Protein AF-A0A8T8LKD9-F1 (afdb_monomer_lite)

Secondary structure (DSSP, 8-state):
---------SHHHHHHT--S--SSPPPHHHHHHHHHHHHHHHHHHHHHHTTSS-TTTT--EE--TTT---HHHHHHHHHHHHHHHHHHHHHHHHHHHHHHHHSSSS---GGGTS--GGG--TTS-HHHHHHHHHHHHHTTEETTEETTEEEEEEEETTEEEEEEEE-GGG------SS--SGGGGTTT--HHHHH-HHHHHHHHHHHHHHHHHHHHHHHT--

Radius of gyration: 19.1 Å; chains: 1; bounding box: 65×34×56 Å

Foldseek 3Di:
DDPPPPQDPFQLCLLVVHDQFFPDQADPVLVVVLVVLVVQLVVLLCQLCVLDPGLQPFNWRFDDVVPDPDPPVVVLSNLVSLLSNLVSVVVSLVSVQVRRCVRYPDHRDSCSQAWFPVPDDPSHQLLSLLNLLSLQQNQQDDPSHGQQWDWDWDDDDHTIIIAIAGHLVRRDSPDDPPHPDSRGSPRSDDPCCNGHVSSSSVVSVVSVVSNVVSSVVSSPSD

Organism: NCBI:txid2982524

Structure (mmCIF, N/CA/C/O backbone):
data_AF-A0A8T8LKD9-F1
#
_entry.id   AF-A0A8T8LKD9-F1
#
loop_
_atom_site.group_PDB
_atom_site.id
_atom_site.type_symbol
_atom_site.label_atom_id
_atom_site.label_alt_id
_atom_site.label_comp_id
_atom_site.label_asym_id
_atom_site.label_entity_id
_atom_site.label_seq_id
_atom_site.pdbx_PDB_ins_code
_atom_site.Cartn_x
_atom_site.Cartn_y
_atom_site.Cartn_z
_atom_site.occupancy
_atom_site.B_iso_or_equiv
_atom_site.auth_seq_id
_atom_site.auth_comp_id
_atom_site.auth_asym_id
_atom_site.auth_atom_id
_atom_site.pdbx_PDB_model_num
ATOM 1 N N . MET A 1 1 ? -42.617 -5.592 10.630 1.00 35.41 1 MET A N 1
ATOM 2 C CA . MET A 1 1 ? -41.532 -4.601 10.769 1.00 35.41 1 MET A CA 1
ATOM 3 C C . MET A 1 1 ? -40.236 -5.325 10.455 1.00 35.41 1 MET A C 1
ATOM 5 O O . MET A 1 1 ? -39.775 -6.093 11.282 1.00 35.41 1 MET A O 1
ATOM 9 N N . SER A 1 2 ? -39.741 -5.199 9.226 1.00 39.69 2 SER A N 1
ATOM 10 C CA . SER A 1 2 ? -38.439 -5.737 8.826 1.00 39.69 2 SER A CA 1
ATOM 11 C C . SER A 1 2 ? -37.525 -4.529 8.691 1.00 39.69 2 SER A C 1
ATOM 13 O O . SER A 1 2 ? -37.574 -3.820 7.691 1.00 39.69 2 SER A O 1
ATOM 15 N N . GLY A 1 3 ? -36.829 -4.203 9.779 1.00 34.84 3 GLY A N 1
ATOM 16 C CA . GLY A 1 3 ? -35.748 -3.233 9.739 1.00 34.84 3 GLY A CA 1
ATOM 17 C C . GLY A 1 3 ? -34.571 -3.919 9.071 1.00 34.84 3 GLY A C 1
ATOM 18 O O . GLY A 1 3 ? -33.979 -4.828 9.644 1.00 34.84 3 GLY A O 1
ATOM 19 N N . THR A 1 4 ? -34.269 -3.541 7.838 1.00 39.53 4 THR A N 1
ATOM 20 C CA . THR A 1 4 ? -32.962 -3.817 7.253 1.00 39.53 4 THR A CA 1
ATOM 21 C C . THR A 1 4 ? -31.939 -3.077 8.108 1.00 39.53 4 THR A C 1
ATOM 23 O O . THR A 1 4 ? -31.864 -1.851 8.036 1.00 39.53 4 THR A O 1
ATOM 26 N N . ASN A 1 5 ? -31.200 -3.804 8.949 1.00 41.19 5 ASN A N 1
ATOM 27 C CA . ASN A 1 5 ? -29.969 -3.310 9.560 1.00 41.19 5 ASN A CA 1
ATOM 28 C C . ASN A 1 5 ? -29.016 -2.956 8.412 1.00 41.19 5 ASN A C 1
ATOM 30 O O . ASN A 1 5 ? -28.337 -3.829 7.874 1.00 41.19 5 ASN A O 1
ATOM 34 N N . GLY A 1 6 ? -29.038 -1.700 7.968 1.00 47.34 6 GLY A N 1
ATOM 35 C CA . GLY A 1 6 ? -28.035 -1.181 7.051 1.00 47.34 6 GLY A CA 1
ATOM 36 C C . GLY A 1 6 ? -26.715 -1.148 7.805 1.00 47.34 6 GLY A C 1
ATOM 37 O O . GLY A 1 6 ? -26.549 -0.309 8.684 1.00 47.34 6 GLY A O 1
ATOM 38 N N . GLY A 1 7 ? -25.829 -2.107 7.529 1.00 62.59 7 GLY A N 1
ATOM 39 C CA . GLY A 1 7 ? -24.481 -2.119 8.093 1.00 62.59 7 GLY A CA 1
ATOM 40 C C . GLY A 1 7 ? -23.732 -0.828 7.751 1.00 62.59 7 GLY A C 1
ATOM 41 O O . GLY A 1 7 ? -24.023 -0.187 6.738 1.00 62.59 7 GLY A O 1
ATOM 42 N N . SER A 1 8 ? -22.788 -0.432 8.606 1.00 74.56 8 SER A N 1
ATOM 43 C CA . SER A 1 8 ? -21.995 0.779 8.382 1.00 74.56 8 SER A CA 1
ATOM 44 C C . SER A 1 8 ? -21.193 0.686 7.081 1.00 74.56 8 SER A C 1
ATOM 46 O O . SER A 1 8 ? -20.633 -0.358 6.736 1.00 74.56 8 SER A O 1
ATOM 48 N N . THR A 1 9 ? -21.129 1.797 6.346 1.00 85.25 9 THR A N 1
ATOM 49 C CA . THR A 1 9 ? -20.254 1.935 5.174 1.00 85.25 9 THR A CA 1
ATOM 50 C C . THR A 1 9 ? -18.840 2.366 5.558 1.00 85.25 9 THR A C 1
ATOM 52 O O . THR A 1 9 ? -17.997 2.469 4.677 1.00 85.25 9 THR A O 1
ATOM 55 N N . ASN A 1 10 ? -18.590 2.660 6.838 1.00 90.25 10 ASN A N 1
ATOM 56 C CA . ASN A 1 10 ? -17.277 3.053 7.324 1.00 90.25 10 ASN A CA 1
ATOM 57 C C . ASN A 1 10 ? -16.371 1.825 7.466 1.00 90.25 10 ASN A C 1
ATOM 59 O O . ASN A 1 10 ? -16.739 0.823 8.083 1.00 90.25 10 ASN A O 1
ATOM 63 N N . SER A 1 11 ? -15.159 1.939 6.936 1.00 92.88 11 SER A N 1
ATOM 64 C CA . SER A 1 11 ? -14.173 0.863 6.919 1.00 92.88 11 SER A CA 1
ATOM 65 C C . SER A 1 11 ? -13.775 0.371 8.315 1.00 92.88 11 SER A C 1
ATOM 67 O O . SER A 1 11 ? -13.497 -0.815 8.479 1.00 92.88 11 SER A O 1
ATOM 69 N N . ILE A 1 12 ? -13.758 1.237 9.336 1.00 92.12 12 ILE A N 1
ATOM 70 C CA . ILE A 1 12 ? -13.417 0.828 10.708 1.00 92.12 12 ILE A CA 1
ATOM 71 C C . ILE A 1 12 ? -14.551 0.024 11.334 1.00 92.12 12 ILE A C 1
ATOM 73 O O . ILE A 1 12 ? -14.297 -1.030 11.910 1.00 92.12 12 ILE A O 1
ATOM 77 N N . ASP A 1 13 ? -15.798 0.457 11.164 1.00 89.31 13 ASP A N 1
ATOM 78 C CA . ASP A 1 13 ? -16.952 -0.295 11.670 1.00 89.31 13 ASP A CA 1
ATOM 79 C C . ASP A 1 13 ? -17.050 -1.684 11.019 1.00 89.31 13 ASP A C 1
ATOM 81 O O . ASP A 1 13 ? -17.312 -2.677 11.698 1.00 89.31 13 ASP A O 1
ATOM 85 N N . GLN A 1 14 ? -16.789 -1.773 9.709 1.00 89.00 14 GLN A N 1
ATOM 86 C CA . GLN A 1 14 ? -16.727 -3.049 8.985 1.00 89.00 14 GLN A CA 1
ATOM 87 C C . GLN A 1 14 ? -15.602 -3.945 9.505 1.00 89.00 14 GLN A C 1
ATOM 89 O O . GLN A 1 14 ? -15.809 -5.139 9.704 1.00 89.00 14 GLN A O 1
ATOM 94 N N . LEU A 1 15 ? -14.421 -3.370 9.752 1.00 89.56 15 LEU A N 1
ATOM 95 C CA . LEU A 1 15 ? -13.265 -4.103 10.262 1.00 89.56 15 LEU A CA 1
ATOM 96 C C . LEU A 1 15 ? -13.500 -4.662 11.671 1.00 89.56 15 LEU A C 1
ATOM 98 O O . LEU A 1 15 ? -13.078 -5.779 11.966 1.00 89.56 15 LEU A O 1
ATOM 102 N N . LEU A 1 16 ? -14.151 -3.881 12.535 1.00 88.12 16 LEU A N 1
ATOM 103 C CA . LEU A 1 16 ? -14.378 -4.225 13.939 1.00 88.12 16 LEU A CA 1
ATOM 104 C C . LEU A 1 16 ? -15.688 -4.996 14.175 1.00 88.12 16 LEU A C 1
ATOM 106 O O . LEU A 1 16 ? -15.886 -5.540 15.260 1.00 88.12 16 LEU A O 1
ATOM 110 N N . GLY A 1 17 ? -16.564 -5.078 13.170 1.00 81.56 17 GLY A N 1
ATOM 111 C CA . GLY A 1 17 ? -17.820 -5.827 13.236 1.00 81.56 17 GLY A CA 1
ATOM 112 C C . GLY A 1 17 ? -18.909 -5.172 14.096 1.00 81.56 17 GLY A C 1
ATOM 113 O O . GLY A 1 17 ? -19.823 -5.868 14.539 1.00 81.56 17 GLY A O 1
ATOM 114 N N . HIS A 1 18 ? -18.827 -3.861 14.357 1.00 70.31 18 HIS A N 1
ATOM 115 C CA . HIS A 1 18 ? -19.761 -3.123 15.221 1.00 70.31 18 HIS A CA 1
ATOM 116 C C . HIS A 1 18 ? -19.765 -1.606 14.938 1.00 70.31 18 HIS A C 1
ATOM 118 O O . HIS A 1 18 ? -18.843 -1.090 14.315 1.00 70.31 18 HIS A O 1
ATOM 124 N N . THR A 1 19 ? -20.790 -0.884 15.412 1.00 62.56 19 THR A N 1
ATOM 125 C CA . THR A 1 19 ? -21.284 0.356 14.769 1.00 62.56 19 THR A CA 1
ATOM 126 C C . THR A 1 19 ? -21.443 1.600 15.659 1.00 62.56 19 THR A C 1
ATOM 128 O O . THR A 1 19 ? -22.250 2.465 15.327 1.00 62.56 19 THR A O 1
ATOM 131 N N . GLU A 1 20 ? -20.737 1.737 16.781 1.00 68.69 20 GLU A N 1
ATOM 132 C CA . GLU A 1 20 ? -20.994 2.861 17.713 1.00 68.69 20 GLU A CA 1
ATOM 133 C C . GLU A 1 20 ? -19.839 3.858 17.865 1.00 68.69 20 GLU A C 1
ATOM 135 O O . GLU A 1 20 ? -19.851 4.675 18.779 1.00 68.69 20 GLU A O 1
ATOM 140 N N . GLY A 1 21 ? -18.865 3.849 16.948 1.00 78.88 21 GLY A N 1
ATOM 141 C CA . GLY A 1 21 ? -17.681 4.691 17.115 1.00 78.88 21 GLY A CA 1
ATOM 142 C C . GLY A 1 21 ? -16.794 4.204 18.273 1.00 78.88 21 GLY A C 1
ATOM 143 O O . GLY A 1 21 ? -16.917 3.057 18.715 1.00 78.88 21 GLY A O 1
ATOM 144 N N . PRO A 1 22 ? -15.849 5.031 18.740 1.00 88.62 22 PRO A N 1
ATOM 145 C CA . PRO A 1 22 ? -14.993 4.693 19.870 1.00 88.62 22 PRO A CA 1
ATOM 146 C C . PRO A 1 22 ? -15.772 4.692 21.202 1.00 88.62 22 PRO A C 1
ATOM 148 O O . PRO A 1 22 ? -16.621 5.548 21.432 1.00 88.62 22 PRO A O 1
ATOM 151 N N . THR A 1 23 ? -15.430 3.792 22.134 1.00 87.38 23 THR A N 1
ATOM 152 C CA . THR A 1 23 ? -16.070 3.685 23.469 1.00 87.38 23 THR A CA 1
ATOM 153 C C . THR A 1 23 ? -15.713 4.836 24.422 1.00 87.38 23 THR A C 1
ATOM 155 O O . THR A 1 23 ? -16.253 4.945 25.523 1.00 87.38 23 THR A O 1
ATOM 158 N N . GLY A 1 24 ? -14.834 5.746 23.997 1.00 82.19 24 GLY A N 1
ATOM 159 C CA . GLY A 1 24 ? -14.477 6.974 24.701 1.00 82.19 24 GLY A CA 1
ATOM 160 C C . GLY A 1 24 ? -13.804 7.980 23.769 1.00 82.19 24 GLY A C 1
ATOM 161 O O . GLY A 1 24 ? -13.613 7.713 22.587 1.00 82.19 24 GLY A O 1
ATOM 162 N N . THR A 1 25 ? -13.421 9.150 24.288 1.00 87.38 25 THR A N 1
ATOM 163 C CA . THR A 1 25 ? -12.753 10.181 23.477 1.00 87.38 25 THR A CA 1
ATOM 164 C C . THR A 1 25 ? -11.325 9.759 23.119 1.00 87.38 25 THR A C 1
ATOM 166 O O . THR A 1 25 ? -10.483 9.667 24.021 1.00 87.38 25 THR A O 1
ATOM 169 N N . PRO A 1 26 ? -10.996 9.559 21.829 1.00 90.44 26 PRO A N 1
ATOM 170 C CA . PRO A 1 26 ? -9.650 9.151 21.451 1.00 90.44 26 PRO A CA 1
ATOM 171 C C . PRO A 1 26 ? -8.605 10.230 21.759 1.00 90.44 26 PRO A C 1
ATOM 173 O O . PRO A 1 26 ? -8.867 11.436 21.685 1.00 90.44 26 PRO A O 1
ATOM 176 N N . SER A 1 27 ? -7.379 9.798 22.072 1.00 92.19 27 SER A N 1
ATOM 177 C CA . SER A 1 27 ? -6.278 10.715 22.381 1.00 92.19 27 SER A CA 1
ATOM 178 C C . SER A 1 27 ? -5.902 11.573 21.170 1.00 92.19 27 SER A C 1
ATOM 180 O O . SER A 1 27 ? -5.412 11.075 20.153 1.00 92.19 27 SER A O 1
ATOM 182 N N . GLN A 1 28 ? -6.057 12.892 21.310 1.00 92.19 28 GLN A N 1
ATOM 183 C CA . GLN A 1 28 ? -5.693 13.860 20.270 1.00 92.19 28 GLN A CA 1
ATOM 184 C C . GLN A 1 28 ? -4.186 13.873 19.981 1.00 92.19 28 GLN A C 1
ATOM 186 O O . GLN A 1 28 ? -3.774 14.120 18.847 1.00 92.19 28 GLN A O 1
ATOM 191 N N . GLU A 1 29 ? -3.353 13.561 20.976 1.00 93.38 29 GLU A N 1
ATOM 192 C CA . GLU A 1 29 ? -1.906 13.420 20.785 1.00 93.38 29 GLU A CA 1
ATOM 193 C C . GLU A 1 29 ? -1.577 12.216 19.896 1.00 93.38 29 GLU A C 1
ATOM 195 O O . GLU A 1 29 ? -0.746 12.325 18.992 1.00 93.38 29 GLU A O 1
ATOM 200 N N . VAL A 1 30 ? -2.274 11.091 20.097 1.00 93.88 30 VAL A N 1
ATOM 201 C CA . VAL A 1 30 ? -2.112 9.893 19.263 1.0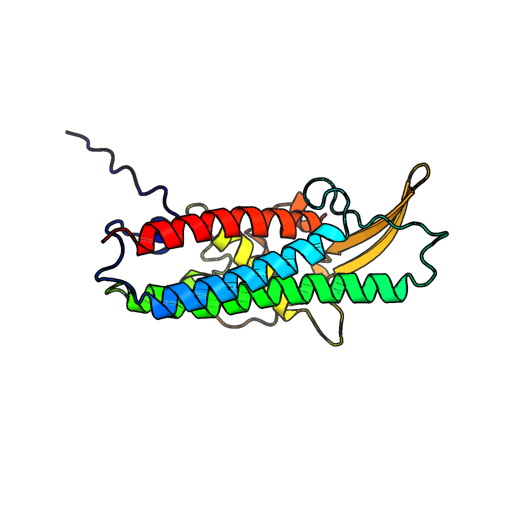0 93.88 30 VAL A CA 1
ATOM 202 C C . VAL A 1 30 ? -2.612 10.156 17.845 1.00 93.88 30 VAL A C 1
ATOM 204 O O . VAL A 1 30 ? -1.885 9.874 16.897 1.00 93.88 30 VAL A O 1
ATOM 207 N N . ILE A 1 31 ? -3.780 10.786 17.677 1.00 94.31 31 ILE A N 1
ATOM 208 C CA . ILE A 1 31 ? -4.291 11.178 16.350 1.00 94.31 31 ILE A CA 1
ATOM 209 C C . ILE A 1 31 ? -3.296 12.099 15.632 1.00 94.31 31 ILE A C 1
ATOM 211 O O . ILE A 1 31 ? -3.035 11.929 14.439 1.00 94.31 31 ILE A O 1
ATOM 215 N N . L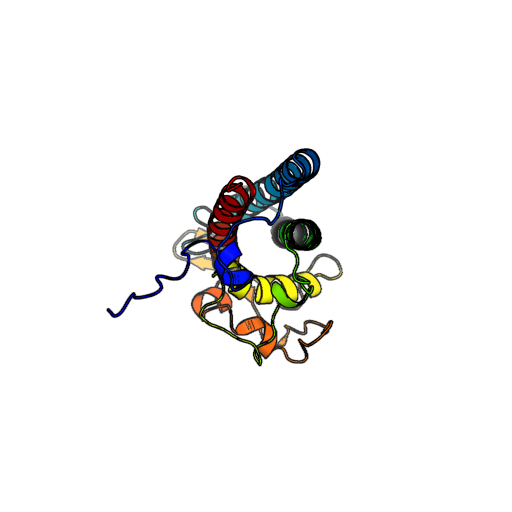YS A 1 32 ? -2.705 13.069 16.340 1.00 95.12 32 LYS A N 1
ATOM 216 C CA . LYS A 1 32 ? -1.683 13.956 15.770 1.00 95.12 32 LYS A CA 1
ATOM 217 C C . LYS A 1 32 ? -0.445 13.175 15.320 1.00 95.12 32 LYS A C 1
ATOM 219 O O . LYS A 1 32 ? 0.063 13.451 14.236 1.00 95.12 32 LYS A O 1
ATOM 224 N N . ARG A 1 33 ? 0.018 12.194 16.103 1.00 95.38 33 ARG A N 1
ATOM 225 C CA . ARG A 1 33 ? 1.128 11.307 15.715 1.00 95.38 33 ARG A CA 1
ATOM 226 C C . ARG A 1 33 ? 0.790 10.494 14.467 1.00 95.38 33 ARG A C 1
ATOM 228 O O . ARG A 1 33 ? 1.557 10.530 13.512 1.00 95.38 33 ARG A O 1
ATOM 235 N N . LEU A 1 34 ? -0.387 9.868 14.432 1.00 96.75 34 LEU A N 1
ATOM 236 C CA . LEU A 1 34 ? -0.855 9.106 13.272 1.00 96.75 34 LEU A CA 1
ATOM 237 C C . LEU A 1 34 ? -0.902 9.976 12.007 1.00 96.75 34 LEU A C 1
ATOM 239 O O . LEU A 1 34 ? -0.526 9.517 10.933 1.00 96.75 34 LEU A O 1
ATOM 243 N N . ARG A 1 35 ? -1.306 11.252 12.115 1.00 97.19 35 ARG A N 1
ATOM 244 C CA . ARG A 1 35 ? -1.285 12.198 10.981 1.00 97.19 35 ARG A CA 1
ATOM 245 C C . ARG A 1 35 ? 0.126 12.436 10.440 1.00 97.19 35 ARG A C 1
ATOM 247 O O . ARG A 1 35 ? 0.273 12.546 9.226 1.00 97.19 35 ARG A O 1
ATOM 254 N N . TYR A 1 36 ? 1.149 12.497 11.295 1.00 96.88 36 TYR A N 1
ATOM 255 C CA . TYR A 1 36 ? 2.539 12.580 10.834 1.00 96.88 36 TYR A CA 1
ATOM 256 C C . TYR A 1 36 ? 2.970 11.298 10.117 1.00 96.88 36 TYR A C 1
ATOM 258 O O . TYR A 1 36 ? 3.551 11.375 9.037 1.00 96.88 36 TYR A O 1
ATOM 266 N N . SER A 1 37 ? 2.625 10.127 10.651 1.00 97.50 37 SER A N 1
ATOM 267 C CA . SER A 1 37 ? 2.919 8.848 9.993 1.00 97.50 37 SER A CA 1
ATOM 268 C C . SER A 1 37 ? 2.195 8.723 8.643 1.00 97.50 37 SER A C 1
ATOM 270 O O . SER A 1 37 ? 2.796 8.287 7.663 1.00 97.50 37 SER A O 1
ATOM 272 N N . LYS A 1 38 ? 0.960 9.233 8.524 1.00 98.06 38 LYS A N 1
ATOM 273 C CA . LYS A 1 38 ? 0.243 9.344 7.241 1.00 98.06 38 LYS A CA 1
ATOM 274 C C . LYS A 1 38 ? 0.942 10.267 6.241 1.00 98.06 38 LYS A C 1
ATOM 276 O O . LYS A 1 38 ? 1.016 9.930 5.066 1.00 98.06 38 LYS A O 1
ATOM 281 N N . GLN A 1 39 ? 1.499 11.397 6.682 1.00 98.25 39 GLN A N 1
ATOM 282 C CA . GLN A 1 39 ? 2.277 12.273 5.794 1.00 98.25 39 GLN A CA 1
ATOM 283 C C . GLN A 1 39 ? 3.510 11.565 5.219 1.00 98.25 39 GLN A C 1
ATOM 285 O O . GLN A 1 39 ? 3.863 11.796 4.067 1.00 98.25 39 GLN A O 1
ATOM 290 N N . ILE A 1 40 ? 4.154 10.686 5.990 1.00 98.31 40 ILE A N 1
ATOM 291 C CA . ILE A 1 40 ? 5.283 9.886 5.494 1.00 98.31 40 ILE A CA 1
ATOM 292 C C . ILE A 1 40 ? 4.817 8.931 4.386 1.00 98.31 40 ILE A C 1
ATOM 294 O O . ILE A 1 40 ? 5.494 8.823 3.363 1.00 98.31 40 ILE A O 1
ATOM 298 N N . VAL A 1 41 ? 3.652 8.294 4.552 1.00 98.56 41 VAL A N 1
ATOM 299 C CA . VAL A 1 41 ? 3.037 7.462 3.503 1.00 98.56 41 VAL A CA 1
ATOM 300 C C . VAL A 1 41 ? 2.779 8.280 2.237 1.00 98.56 41 VAL A C 1
ATOM 302 O O . VAL A 1 41 ? 3.185 7.855 1.159 1.00 98.56 41 VAL A O 1
ATOM 305 N N . ASP A 1 42 ? 2.178 9.468 2.358 1.00 98.56 42 ASP A N 1
ATOM 306 C CA . ASP A 1 42 ? 1.903 10.347 1.211 1.00 98.56 42 ASP A CA 1
ATOM 307 C C . ASP A 1 42 ? 3.179 10.747 0.465 1.00 98.56 42 ASP A C 1
ATOM 309 O O . ASP A 1 42 ? 3.218 10.721 -0.764 1.00 98.56 42 ASP A O 1
ATOM 313 N N . ILE A 1 43 ? 4.235 11.114 1.198 1.00 98.56 43 ILE A N 1
ATOM 314 C CA . ILE A 1 43 ? 5.521 11.514 0.614 1.00 98.56 43 ILE A CA 1
ATOM 315 C C . ILE A 1 43 ? 6.146 10.344 -0.145 1.00 98.56 43 ILE A C 1
ATOM 317 O O . ILE A 1 43 ? 6.626 10.529 -1.263 1.00 98.56 43 ILE A O 1
ATOM 321 N N . ASN A 1 44 ? 6.141 9.145 0.440 1.00 98.56 44 ASN A N 1
ATOM 322 C CA . ASN A 1 44 ? 6.706 7.966 -0.210 1.00 98.56 44 ASN A CA 1
ATOM 323 C C . ASN A 1 44 ? 5.884 7.533 -1.424 1.00 98.56 44 ASN A C 1
ATOM 325 O O . ASN A 1 44 ? 6.471 7.182 -2.443 1.00 98.56 44 ASN A O 1
ATOM 329 N N . PHE A 1 45 ? 4.552 7.611 -1.350 1.00 98.50 45 PHE A N 1
ATOM 330 C CA . PHE A 1 45 ? 3.709 7.338 -2.509 1.00 98.50 45 PHE A CA 1
ATOM 331 C C . PHE A 1 45 ? 3.938 8.364 -3.619 1.00 98.50 45 PHE A C 1
ATOM 333 O O . PHE A 1 45 ? 4.141 7.968 -4.754 1.00 98.50 45 PHE A O 1
ATOM 340 N N . THR A 1 46 ? 4.013 9.659 -3.290 1.00 98.25 46 THR A N 1
ATOM 341 C CA . THR A 1 46 ? 4.289 10.728 -4.269 1.00 98.25 46 THR A CA 1
ATOM 342 C C . THR A 1 46 ? 5.619 10.509 -4.991 1.00 98.25 46 THR A C 1
ATOM 344 O O . THR A 1 46 ? 5.718 10.742 -6.193 1.00 98.25 46 THR A O 1
ATOM 347 N N . ARG A 1 47 ? 6.654 10.054 -4.270 1.00 97.12 47 ARG A N 1
ATOM 348 C CA . ARG A 1 47 ? 7.949 9.698 -4.871 1.00 97.12 47 ARG A CA 1
ATOM 349 C C . ARG A 1 47 ? 7.820 8.510 -5.818 1.00 97.12 47 ARG A C 1
ATOM 351 O O . ARG A 1 47 ? 8.246 8.618 -6.959 1.00 97.12 47 ARG A O 1
ATOM 358 N N . LEU A 1 48 ? 7.187 7.428 -5.361 1.00 97.38 48 LEU A N 1
ATOM 359 C CA . LEU A 1 48 ? 6.979 6.219 -6.157 1.00 97.38 48 LEU A CA 1
ATOM 360 C C . LEU A 1 48 ? 6.143 6.494 -7.417 1.00 97.38 48 LEU A C 1
ATOM 362 O O . LEU A 1 48 ? 6.519 6.078 -8.508 1.00 97.38 48 LEU A O 1
ATOM 366 N N . SER A 1 49 ? 5.027 7.212 -7.277 1.00 96.69 49 SER A N 1
ATOM 367 C CA . SER A 1 49 ? 4.149 7.570 -8.391 1.00 96.69 49 SER A CA 1
ATOM 368 C C . SER A 1 49 ? 4.818 8.535 -9.359 1.00 96.69 49 SER A C 1
ATOM 370 O O . SER A 1 49 ? 4.561 8.451 -10.549 1.00 96.69 49 SER A O 1
ATOM 372 N N . GLY A 1 50 ? 5.696 9.415 -8.868 1.00 94.44 50 GLY A N 1
ATOM 373 C CA . GLY A 1 50 ? 6.448 10.367 -9.687 1.00 94.44 50 GLY A CA 1
ATOM 374 C C . GLY A 1 50 ? 7.488 9.731 -10.615 1.00 94.44 50 GLY A C 1
ATOM 375 O O . GLY A 1 50 ? 8.079 10.443 -11.420 1.00 94.44 50 GLY A O 1
ATOM 376 N N . LEU A 1 51 ? 7.714 8.416 -10.515 1.00 92.06 51 LEU A N 1
ATOM 377 C CA . LEU A 1 51 ? 8.496 7.653 -11.490 1.00 92.06 51 LEU A CA 1
ATOM 378 C C . LEU A 1 51 ? 7.700 7.352 -12.772 1.00 92.06 51 LEU A C 1
ATOM 380 O O . LEU A 1 51 ? 8.299 6.964 -13.768 1.00 92.06 51 LEU A O 1
ATOM 384 N N . CYS A 1 52 ? 6.372 7.481 -12.737 1.00 92.75 52 CYS A N 1
ATOM 385 C CA . CYS A 1 52 ? 5.474 7.166 -13.844 1.00 92.75 52 CYS A CA 1
ATOM 386 C C . CYS A 1 52 ? 4.734 8.434 -14.291 1.00 92.75 52 CYS A C 1
ATOM 388 O O . CYS A 1 52 ? 4.434 9.296 -13.464 1.00 92.75 52 CYS A O 1
ATOM 390 N N . ASP A 1 53 ? 4.357 8.510 -15.567 1.00 90.88 53 ASP A N 1
ATOM 391 C CA . ASP A 1 53 ? 3.419 9.544 -16.030 1.00 90.88 53 ASP A CA 1
ATOM 392 C C . ASP A 1 53 ? 2.022 9.306 -15.434 1.00 90.88 53 ASP A C 1
ATOM 394 O O . ASP A 1 53 ? 1.367 10.235 -14.957 1.00 90.88 53 ASP A O 1
ATOM 398 N N . ASP A 1 54 ? 1.594 8.038 -15.403 1.00 91.19 54 ASP A N 1
ATOM 399 C CA . ASP A 1 54 ? 0.393 7.583 -14.709 1.00 91.19 54 ASP A CA 1
ATOM 400 C C . ASP A 1 54 ? 0.591 6.174 -14.124 1.00 91.19 54 ASP A C 1
ATOM 402 O O . ASP A 1 54 ? 0.417 5.150 -14.789 1.00 91.19 54 ASP A O 1
ATOM 406 N N . ILE A 1 55 ? 0.916 6.121 -12.828 1.00 95.31 55 ILE A N 1
ATOM 407 C CA . ILE A 1 55 ? 1.129 4.857 -12.114 1.00 95.31 55 ILE A CA 1
ATOM 408 C C . ILE A 1 55 ? -0.124 3.961 -12.084 1.00 95.31 55 ILE A C 1
ATOM 410 O O . ILE A 1 55 ? 0.002 2.742 -11.973 1.00 95.31 55 ILE A O 1
ATOM 414 N N . ALA A 1 56 ? -1.330 4.534 -12.159 1.00 93.56 56 ALA A N 1
ATOM 415 C CA . ALA A 1 56 ? -2.578 3.787 -12.030 1.00 93.56 56 ALA A CA 1
ATOM 416 C C . ALA A 1 56 ? -3.004 3.115 -13.342 1.00 93.56 56 ALA A C 1
ATOM 418 O O . ALA A 1 56 ? -3.667 2.079 -13.294 1.00 93.56 56 ALA A O 1
ATOM 419 N N . THR A 1 57 ? -2.623 3.685 -14.488 1.00 89.25 57 THR A N 1
ATOM 420 C CA . THR A 1 57 ? -3.035 3.190 -15.808 1.00 89.25 57 THR A CA 1
ATOM 421 C C . THR A 1 57 ? -2.130 2.075 -16.324 1.00 89.25 57 THR A C 1
ATOM 423 O O . THR A 1 57 ? -2.624 0.995 -16.643 1.00 89.25 57 THR A O 1
ATOM 426 N N . ASP A 1 58 ? -0.822 2.322 -16.416 1.00 85.94 58 ASP A N 1
ATOM 427 C CA . ASP A 1 58 ? 0.140 1.368 -16.987 1.00 85.94 58 ASP A CA 1
ATOM 428 C C . ASP A 1 58 ? 1.255 0.976 -16.003 1.00 85.94 58 ASP A C 1
ATOM 430 O O . ASP A 1 58 ? 1.776 -0.145 -16.052 1.00 85.94 58 ASP A O 1
ATOM 434 N N . GLY A 1 59 ? 1.581 1.865 -15.059 1.00 89.94 59 GLY A N 1
ATOM 435 C CA . GLY A 1 59 ? 2.666 1.653 -14.111 1.00 89.94 59 GLY A CA 1
ATOM 436 C C . GLY A 1 59 ? 4.050 1.662 -14.765 1.00 89.94 59 GLY A C 1
ATOM 437 O O . GLY A 1 59 ? 4.975 1.035 -14.238 1.00 89.94 59 GLY A O 1
ATOM 438 N N . PHE A 1 60 ? 4.188 2.303 -15.927 1.00 92.31 60 PHE A N 1
ATOM 439 C CA . PHE A 1 60 ? 5.430 2.365 -16.686 1.00 92.31 60 PHE A CA 1
ATOM 440 C C . PHE A 1 60 ? 6.321 3.492 -16.174 1.00 92.31 60 PHE A C 1
ATOM 442 O O . PHE A 1 60 ? 5.895 4.633 -15.994 1.00 92.31 60 PHE A O 1
ATOM 449 N N . VAL A 1 61 ? 7.597 3.165 -15.975 1.00 89.56 61 VAL A N 1
ATOM 450 C CA . VAL A 1 61 ? 8.629 4.142 -15.628 1.00 89.56 61 VAL A CA 1
ATOM 451 C C . VAL A 1 61 ? 9.302 4.585 -16.918 1.00 89.56 61 VAL A C 1
ATOM 453 O O . VAL A 1 61 ? 10.206 3.914 -17.425 1.00 89.56 61 VAL A O 1
ATOM 456 N N . TYR A 1 62 ? 8.817 5.689 -17.478 1.00 82.19 62 TYR A N 1
ATOM 457 C CA . TYR A 1 62 ? 9.367 6.280 -18.693 1.00 82.19 62 TYR A CA 1
ATOM 458 C C . TYR A 1 62 ? 10.700 6.966 -18.389 1.00 82.19 62 TYR A C 1
ATOM 460 O O . TYR A 1 62 ? 10.861 7.626 -17.361 1.00 82.19 62 TYR A O 1
ATOM 468 N N . TYR A 1 63 ? 11.672 6.816 -19.285 1.00 76.69 63 TYR A N 1
ATOM 469 C CA . TYR A 1 63 ? 12.942 7.520 -19.173 1.00 76.69 63 TYR A CA 1
ATOM 470 C C . TYR A 1 63 ? 13.464 7.943 -20.539 1.00 76.69 63 TYR A C 1
ATOM 472 O O . TYR A 1 63 ? 13.236 7.271 -21.542 1.00 76.69 63 TYR A O 1
ATOM 480 N N . ASP A 1 64 ? 14.194 9.058 -20.564 1.00 68.94 64 ASP A N 1
ATOM 481 C CA . ASP A 1 64 ? 14.898 9.490 -21.764 1.00 68.94 64 ASP A CA 1
ATOM 482 C C . ASP A 1 64 ? 16.278 8.803 -21.819 1.00 68.94 64 ASP A C 1
ATOM 484 O O . ASP A 1 64 ? 17.142 9.100 -20.983 1.00 68.94 64 ASP A O 1
ATOM 488 N N . PRO A 1 65 ? 16.527 7.897 -22.785 1.00 64.44 65 PRO A N 1
ATOM 489 C CA . PRO A 1 65 ? 17.824 7.243 -22.943 1.00 64.44 65 PRO A CA 1
ATOM 490 C C . PRO A 1 65 ? 18.962 8.214 -23.315 1.00 64.44 65 PRO A C 1
ATOM 492 O O . PRO A 1 65 ? 20.131 7.839 -23.228 1.00 64.44 65 PRO A O 1
ATOM 495 N N . VAL A 1 66 ? 18.655 9.450 -23.728 1.00 65.50 66 VAL A N 1
ATOM 496 C CA . VAL A 1 66 ? 19.630 10.509 -24.030 1.00 65.50 66 VAL A CA 1
ATOM 497 C C . VAL A 1 66 ? 20.030 11.288 -22.771 1.00 65.50 66 VAL A C 1
ATOM 499 O O . VAL A 1 66 ? 21.188 11.695 -22.657 1.00 65.50 66 VAL A O 1
ATOM 502 N N . GLU A 1 67 ? 19.116 11.469 -21.811 1.00 64.88 67 GLU A N 1
ATOM 503 C CA . GLU A 1 67 ? 19.378 12.198 -20.557 1.00 64.88 67 GLU A CA 1
ATOM 504 C C . GLU A 1 67 ? 19.801 11.291 -19.387 1.00 64.88 67 GLU A C 1
ATOM 506 O O . GLU A 1 67 ? 20.471 11.756 -18.462 1.00 64.88 67 GLU A O 1
ATOM 511 N N . GLN A 1 68 ? 19.458 9.997 -19.414 1.00 58.88 68 GLN A N 1
ATOM 512 C CA . GLN A 1 68 ? 19.739 9.057 -18.325 1.00 58.88 68 GLN A CA 1
ATOM 513 C C . GLN A 1 68 ? 20.770 7.997 -18.727 1.00 58.88 68 GLN A C 1
ATOM 515 O O . GLN A 1 68 ? 20.472 7.034 -19.429 1.00 58.88 68 GLN A O 1
ATOM 520 N N . SER A 1 69 ? 22.003 8.149 -18.234 1.00 53.78 69 SER A N 1
ATOM 521 C CA . SER A 1 69 ? 23.117 7.233 -18.522 1.00 53.78 69 SER A CA 1
ATOM 522 C C . SER A 1 69 ? 23.233 6.028 -17.577 1.00 53.78 69 SER A C 1
ATOM 524 O O . SER A 1 69 ? 24.097 5.182 -17.801 1.00 53.78 69 SER A O 1
ATOM 526 N N . ASP A 1 70 ? 22.384 5.907 -16.547 1.00 71.31 70 ASP A N 1
ATOM 527 C CA . ASP A 1 70 ? 22.488 4.843 -15.537 1.00 71.31 70 ASP A CA 1
ATOM 528 C C . ASP A 1 70 ? 21.143 4.153 -15.246 1.00 71.31 70 ASP A C 1
ATOM 530 O O . ASP A 1 70 ? 20.419 4.468 -14.297 1.00 71.31 70 ASP A O 1
ATOM 534 N N . THR A 1 71 ? 20.820 3.159 -16.076 1.00 80.50 71 THR A N 1
ATOM 535 C CA . THR A 1 71 ? 19.636 2.309 -15.883 1.00 80.50 71 THR A CA 1
ATOM 536 C C . THR A 1 71 ? 19.735 1.431 -14.631 1.00 80.50 71 THR A C 1
ATOM 538 O O . THR A 1 71 ? 18.710 0.989 -14.115 1.00 80.50 71 THR A O 1
ATOM 541 N N . GLU A 1 72 ? 20.933 1.149 -14.109 1.00 85.19 72 GLU A N 1
ATOM 542 C CA . GLU A 1 72 ? 21.095 0.394 -12.860 1.00 85.19 72 GLU A CA 1
ATOM 543 C C . GLU A 1 72 ? 20.746 1.261 -11.648 1.00 85.19 72 GLU A C 1
ATOM 545 O O . GLU A 1 72 ? 19.999 0.814 -10.773 1.00 85.19 72 GLU A O 1
ATOM 550 N N . GLY A 1 73 ? 21.192 2.518 -11.645 1.00 86.81 73 GLY A N 1
ATOM 551 C CA . GLY A 1 73 ? 20.798 3.527 -10.664 1.00 86.81 73 GLY A CA 1
ATOM 552 C C . GLY A 1 73 ? 19.282 3.732 -10.619 1.00 86.81 73 GLY A C 1
ATOM 553 O O . GLY A 1 73 ? 18.691 3.727 -9.538 1.00 86.81 73 GLY A O 1
ATOM 554 N N . LEU A 1 74 ? 18.622 3.810 -11.781 1.00 89.12 74 LEU A N 1
ATOM 555 C CA . LEU A 1 74 ? 17.159 3.905 -11.843 1.00 89.12 74 LEU A CA 1
ATOM 556 C C . LEU A 1 74 ? 16.472 2.659 -11.258 1.00 89.12 74 LEU A C 1
ATOM 558 O O . LEU A 1 74 ? 15.553 2.792 -10.451 1.00 89.12 74 LEU A O 1
ATOM 562 N N . ARG A 1 75 ? 16.943 1.447 -11.586 1.00 91.75 75 ARG A N 1
ATOM 563 C CA . ARG A 1 75 ? 16.406 0.198 -11.008 1.00 91.75 75 ARG A CA 1
ATOM 564 C C . ARG A 1 75 ? 16.538 0.163 -9.486 1.00 91.75 75 ARG A C 1
ATOM 566 O O . ARG A 1 75 ? 15.601 -0.247 -8.801 1.00 91.75 75 ARG A O 1
ATOM 573 N N . ALA A 1 76 ? 17.681 0.597 -8.955 1.00 91.12 76 ALA A N 1
ATOM 574 C CA . ALA A 1 76 ? 17.896 0.686 -7.515 1.00 91.12 76 ALA A CA 1
ATOM 575 C C . ALA A 1 76 ? 16.927 1.683 -6.856 1.00 91.12 76 ALA A C 1
ATOM 577 O O . ALA A 1 76 ? 16.358 1.370 -5.809 1.00 91.12 76 ALA A O 1
ATOM 578 N N . ASN A 1 77 ? 16.685 2.833 -7.493 1.00 92.06 77 ASN A N 1
ATOM 579 C CA . ASN A 1 77 ? 15.726 3.830 -7.012 1.00 92.06 77 ASN A CA 1
ATOM 580 C C . ASN A 1 77 ? 14.291 3.289 -7.009 1.00 92.06 77 ASN A C 1
ATOM 582 O O . ASN A 1 77 ? 13.619 3.402 -5.990 1.00 92.06 77 ASN A O 1
ATOM 586 N N . ILE A 1 78 ? 13.857 2.610 -8.080 1.00 95.00 78 ILE A N 1
ATOM 587 C CA . ILE A 1 78 ? 12.528 1.977 -8.147 1.00 95.00 78 ILE A CA 1
ATOM 588 C C . ILE A 1 78 ? 12.337 1.009 -6.971 1.00 95.00 78 ILE A C 1
ATOM 590 O O . ILE A 1 78 ? 11.344 1.092 -6.248 1.00 95.00 78 ILE A O 1
ATOM 594 N N . TYR A 1 79 ? 13.292 0.104 -6.729 1.00 96.12 79 TYR A N 1
ATOM 595 C CA . TYR A 1 79 ? 13.187 -0.825 -5.601 1.00 96.12 79 TYR A CA 1
ATOM 596 C C . TYR A 1 79 ? 13.192 -0.117 -4.244 1.00 96.12 79 TYR A C 1
ATOM 598 O O . TYR A 1 79 ? 12.440 -0.515 -3.351 1.00 96.12 79 TYR A O 1
ATOM 606 N N . ALA A 1 80 ? 14.012 0.921 -4.076 1.00 95.38 80 ALA A N 1
ATOM 607 C CA . ALA A 1 80 ? 14.049 1.704 -2.848 1.00 95.38 80 ALA A CA 1
ATOM 608 C C . ALA A 1 80 ? 12.717 2.425 -2.593 1.00 95.38 80 ALA A C 1
ATOM 610 O O . ALA A 1 80 ? 12.216 2.389 -1.470 1.00 95.38 80 ALA A O 1
ATOM 611 N N . ASP A 1 81 ? 12.110 3.023 -3.616 1.00 97.19 81 ASP A N 1
ATOM 612 C CA . ASP A 1 81 ? 10.843 3.746 -3.493 1.00 97.19 81 ASP A CA 1
ATOM 613 C C . ASP A 1 81 ? 9.671 2.803 -3.201 1.00 97.19 81 ASP A C 1
ATOM 615 O O . ASP A 1 81 ? 8.877 3.086 -2.297 1.00 97.19 81 ASP A O 1
ATOM 619 N N . ILE A 1 82 ? 9.621 1.628 -3.844 1.00 97.75 82 ILE A N 1
ATOM 620 C CA . ILE A 1 82 ? 8.661 0.564 -3.497 1.00 97.75 82 ILE A CA 1
ATOM 621 C C . ILE A 1 82 ? 8.832 0.159 -2.024 1.00 97.75 82 ILE A C 1
ATOM 623 O O . ILE A 1 82 ? 7.853 0.072 -1.275 1.00 97.75 82 ILE A O 1
ATOM 627 N N . HIS A 1 83 ? 10.073 -0.055 -1.576 1.00 96.62 83 HIS A N 1
ATOM 628 C CA . HIS A 1 83 ? 10.360 -0.456 -0.199 1.00 96.62 83 HIS A CA 1
ATOM 629 C C . HIS A 1 83 ? 9.975 0.604 0.827 1.00 96.62 83 HIS A C 1
ATOM 631 O O . HIS A 1 83 ? 9.370 0.274 1.852 1.00 96.62 83 HIS A O 1
ATOM 637 N N . ASN A 1 84 ? 10.296 1.867 0.558 1.00 97.38 84 ASN A N 1
ATOM 638 C CA . ASN A 1 84 ? 9.974 2.986 1.434 1.00 97.38 84 ASN A CA 1
ATOM 639 C C . ASN A 1 84 ? 8.457 3.154 1.569 1.00 97.38 84 ASN A C 1
ATOM 641 O O . ASN A 1 84 ? 7.950 3.292 2.686 1.00 97.38 84 ASN A O 1
ATOM 645 N N . TYR A 1 85 ? 7.724 3.067 0.455 1.00 98.38 85 TYR A N 1
ATOM 646 C CA . TYR A 1 85 ? 6.266 3.126 0.451 1.00 98.38 85 TYR A CA 1
ATOM 647 C C . TYR A 1 85 ? 5.649 1.989 1.281 1.00 98.38 85 TYR A C 1
ATOM 649 O O . TYR A 1 85 ? 4.969 2.260 2.276 1.00 98.38 85 TYR A O 1
ATOM 657 N N . LEU A 1 86 ? 5.971 0.729 0.972 1.00 96.75 86 LEU A N 1
ATOM 658 C CA . LEU A 1 86 ? 5.447 -0.433 1.704 1.00 96.75 86 LEU A CA 1
ATOM 659 C C . LEU A 1 86 ? 5.815 -0.408 3.196 1.00 96.75 86 LEU A C 1
ATOM 661 O O . LEU A 1 86 ? 4.986 -0.715 4.054 1.00 96.75 86 LEU A O 1
ATOM 665 N N . SER A 1 87 ? 7.042 -0.001 3.530 1.00 95.88 87 SER A N 1
ATOM 666 C CA . SER A 1 87 ? 7.497 0.100 4.922 1.00 95.88 87 SER A CA 1
ATOM 667 C C . SER A 1 87 ? 6.783 1.204 5.699 1.00 95.88 87 SER A C 1
ATOM 669 O O . SER A 1 87 ? 6.542 1.044 6.899 1.00 95.88 87 SER A O 1
ATOM 671 N N . SER A 1 88 ? 6.411 2.305 5.039 1.00 97.69 88 SER A N 1
ATOM 672 C CA . SER A 1 88 ? 5.618 3.365 5.670 1.00 97.69 88 SER A CA 1
ATOM 673 C C . SER A 1 88 ? 4.172 2.945 5.929 1.00 97.69 88 SER A C 1
ATOM 675 O O . SER A 1 88 ? 3.668 3.213 7.018 1.00 97.69 88 SER A O 1
ATOM 677 N N . ILE A 1 89 ? 3.543 2.206 5.003 1.00 97.00 89 ILE A N 1
ATOM 678 C CA . ILE A 1 89 ? 2.213 1.608 5.213 1.00 97.00 89 ILE A CA 1
ATOM 679 C C . ILE A 1 89 ? 2.248 0.650 6.405 1.00 97.00 89 ILE A C 1
ATOM 681 O O . ILE A 1 89 ? 1.444 0.785 7.324 1.00 97.00 89 ILE A O 1
ATOM 685 N N . TYR A 1 90 ? 3.217 -0.271 6.430 1.00 93.69 90 TYR A N 1
ATOM 686 C CA . TYR A 1 90 ? 3.397 -1.217 7.535 1.00 93.69 90 TYR A CA 1
ATOM 687 C C . TYR A 1 90 ? 3.544 -0.499 8.882 1.00 93.69 90 TYR A C 1
ATOM 689 O O . TYR A 1 90 ? 2.849 -0.821 9.842 1.00 93.69 90 TYR A O 1
ATOM 697 N N . SER A 1 91 ? 4.440 0.492 8.947 1.00 94.56 91 SER A N 1
ATOM 698 C CA . SER A 1 91 ? 4.707 1.239 10.182 1.00 94.56 91 SER A CA 1
ATOM 699 C C . SER A 1 91 ? 3.456 1.950 10.686 1.00 94.56 91 SER A C 1
ATOM 701 O O . SER A 1 91 ? 3.160 1.897 11.875 1.00 94.56 91 SER A O 1
ATOM 703 N N . LEU A 1 92 ? 2.687 2.562 9.782 1.00 96.06 92 LEU A N 1
ATOM 704 C CA . LEU A 1 92 ? 1.437 3.215 10.144 1.00 96.06 92 LEU A CA 1
ATOM 705 C C . LEU A 1 92 ? 0.385 2.209 10.629 1.00 96.06 92 LEU A C 1
ATOM 707 O O . LEU A 1 92 ? -0.282 2.478 11.623 1.00 96.06 92 LEU A O 1
ATOM 711 N N . VAL A 1 93 ? 0.248 1.043 9.992 1.00 93.88 93 VAL A N 1
ATOM 712 C CA . VAL A 1 93 ? -0.679 -0.009 10.450 1.00 93.88 93 VAL A CA 1
ATOM 713 C C . VAL A 1 93 ? -0.315 -0.504 11.856 1.00 93.88 93 VAL A C 1
ATOM 715 O O . VAL A 1 93 ? -1.202 -0.632 12.699 1.00 93.88 93 VAL A O 1
ATOM 718 N N . GLU A 1 94 ? 0.974 -0.699 12.152 1.00 92.38 94 GLU A N 1
ATOM 719 C CA . GLU A 1 94 ? 1.444 -1.052 13.504 1.00 92.38 94 GLU A CA 1
ATOM 720 C C . GLU A 1 94 ? 1.168 0.049 14.544 1.00 92.38 94 GLU A C 1
ATOM 722 O O . GLU A 1 94 ? 1.101 -0.247 15.735 1.00 92.38 94 GLU A O 1
ATOM 727 N N . GLU A 1 95 ? 0.969 1.306 14.133 1.00 94.62 95 GLU A N 1
ATOM 728 C CA . GLU A 1 95 ? 0.504 2.378 15.021 1.00 94.62 95 GLU A CA 1
ATOM 729 C C . GLU A 1 95 ? -1.027 2.461 15.131 1.00 94.62 95 GLU A C 1
ATOM 731 O O . GLU A 1 95 ? -1.546 2.791 16.202 1.00 94.62 95 GLU A O 1
ATOM 736 N N . ILE A 1 96 ? -1.757 2.166 14.049 1.00 94.44 96 ILE A N 1
ATOM 737 C CA . ILE A 1 96 ? -3.228 2.147 14.017 1.00 94.44 96 ILE A CA 1
ATOM 738 C C . ILE A 1 96 ? -3.766 1.024 14.907 1.00 94.44 96 ILE A C 1
ATOM 740 O O . ILE A 1 96 ? -4.730 1.240 15.637 1.00 94.44 96 ILE A O 1
ATOM 744 N N . HIS A 1 97 ? -3.137 -0.154 14.895 1.00 93.00 97 HIS A N 1
ATOM 745 C CA . HIS A 1 97 ? -3.563 -1.304 15.698 1.00 93.00 97 HIS A CA 1
ATOM 746 C C . HIS A 1 97 ? -3.720 -0.990 17.201 1.00 93.00 97 HIS A C 1
ATOM 748 O O . HIS A 1 97 ? -4.838 -1.114 17.709 1.00 93.00 97 HIS A O 1
ATOM 754 N N . PRO A 1 98 ? -2.681 -0.531 17.929 1.00 92.19 98 PRO A N 1
ATOM 755 C CA . PRO A 1 98 ? -2.813 -0.197 19.345 1.00 92.19 98 PRO A CA 1
ATOM 756 C C . PRO A 1 98 ? -3.735 1.003 19.585 1.00 92.19 98 PRO A C 1
ATOM 758 O O . PRO A 1 98 ? -4.371 1.070 20.636 1.00 92.19 98 PRO A O 1
ATOM 761 N N . PHE A 1 99 ? -3.840 1.937 18.632 1.00 93.19 99 PHE A N 1
ATOM 762 C CA . PHE A 1 99 ? -4.804 3.034 18.712 1.00 93.19 99 PHE A CA 1
ATOM 763 C C . PHE A 1 99 ? -6.246 2.517 18.714 1.00 93.19 99 PHE A C 1
ATOM 765 O O . PHE A 1 99 ? -6.980 2.817 19.657 1.00 93.19 99 PHE A O 1
ATOM 772 N N . LEU A 1 100 ? -6.638 1.702 17.728 1.00 92.31 100 LEU A N 1
ATOM 773 C CA . LEU A 1 100 ? -7.982 1.120 17.679 1.00 92.31 100 LEU A CA 1
ATOM 774 C C . LEU A 1 100 ? -8.249 0.263 18.913 1.00 92.31 100 LEU A C 1
ATOM 776 O O . LEU A 1 100 ? -9.282 0.440 19.545 1.00 92.31 100 LEU A O 1
ATOM 780 N N . ASN A 1 101 ? -7.290 -0.575 19.318 1.00 91.31 101 ASN A N 1
ATOM 781 C CA . ASN A 1 101 ? -7.411 -1.407 20.516 1.00 91.31 101 ASN A CA 1
ATOM 782 C C . ASN A 1 101 ? -7.612 -0.591 21.807 1.00 91.31 101 ASN A C 1
ATOM 784 O O . ASN A 1 101 ? -8.178 -1.093 22.767 1.00 91.31 101 ASN A O 1
ATOM 788 N N . SER A 1 102 ? -7.145 0.662 21.856 1.00 91.19 102 SER A N 1
ATOM 789 C CA . SER A 1 102 ? -7.390 1.563 22.993 1.00 91.19 102 SER A CA 1
ATOM 790 C C . SER A 1 102 ? -8.745 2.278 22.950 1.00 91.19 102 SER A C 1
ATOM 792 O O . SER A 1 102 ? -9.141 2.880 23.944 1.00 91.19 102 SER A O 1
ATOM 794 N N . CYS A 1 103 ? -9.422 2.254 21.800 1.00 90.75 103 CYS A N 1
ATOM 795 C CA . CYS A 1 103 ? -10.661 2.987 21.545 1.00 90.75 103 CYS A CA 1
ATOM 796 C C . CYS A 1 103 ? -11.908 2.096 21.588 1.00 90.75 103 CYS A C 1
ATOM 798 O O . CYS A 1 103 ? -13.001 2.602 21.352 1.00 90.75 103 CYS A O 1
ATOM 800 N N . VAL A 1 104 ? -11.762 0.793 21.828 1.00 90.06 104 VAL A N 1
ATOM 801 C CA . VAL A 1 104 ? -12.875 -0.155 21.925 1.00 90.06 104 VAL A CA 1
ATOM 802 C C . VAL A 1 104 ? -12.683 -1.090 23.113 1.00 90.06 104 VAL A C 1
ATOM 804 O O . VAL A 1 104 ? -11.559 -1.332 23.547 1.00 90.06 104 VAL A O 1
ATOM 807 N N . ASP A 1 105 ? -13.784 -1.640 23.622 1.00 86.94 105 ASP A N 1
ATOM 808 C CA . ASP A 1 105 ? -13.754 -2.555 24.771 1.00 86.94 105 ASP A CA 1
ATOM 809 C C . ASP A 1 105 ? -13.343 -3.982 24.374 1.00 86.94 105 ASP A C 1
ATOM 811 O O . ASP A 1 105 ? -12.864 -4.761 25.202 1.00 86.94 105 ASP A O 1
ATOM 815 N N . GLN A 1 106 ? -13.535 -4.339 23.101 1.00 86.06 106 GLN A N 1
ATOM 816 C CA . GLN A 1 106 ? -13.105 -5.625 22.565 1.00 86.06 106 GLN A CA 1
ATOM 817 C C . GLN A 1 106 ? -11.613 -5.624 22.229 1.00 86.06 106 GLN A C 1
ATOM 819 O O . GLN A 1 106 ? -11.044 -4.611 21.833 1.00 86.06 106 GLN A O 1
ATOM 824 N N . THR A 1 107 ? -10.968 -6.785 22.339 1.00 87.19 107 THR A N 1
ATOM 825 C CA . THR A 1 107 ? -9.573 -6.918 21.902 1.00 87.19 107 THR A CA 1
ATOM 826 C C . THR A 1 107 ? -9.508 -6.902 20.379 1.00 87.19 107 THR A C 1
ATOM 828 O O . THR A 1 107 ? -10.141 -7.721 19.718 1.00 87.19 107 THR A O 1
ATOM 831 N N . VAL A 1 108 ? -8.719 -5.985 19.828 1.00 87.00 108 VAL A N 1
ATOM 832 C CA . VAL A 1 108 ? -8.339 -5.982 18.416 1.00 87.00 108 VAL A CA 1
ATOM 833 C C . VAL A 1 108 ? -7.040 -6.768 18.307 1.00 87.00 108 VAL A C 1
ATOM 835 O O . VAL A 1 108 ? -6.002 -6.339 18.810 1.00 87.00 108 VAL A O 1
ATOM 838 N N . GLU A 1 109 ? -7.076 -7.935 17.677 1.00 84.06 109 GLU A N 1
ATOM 839 C CA . GLU A 1 109 ? -5.884 -8.757 17.459 1.00 84.06 109 GLU A CA 1
ATOM 840 C C . GLU A 1 109 ? -5.075 -8.256 16.252 1.00 84.06 109 GLU A C 1
ATOM 842 O O . GLU A 1 109 ? -5.602 -7.573 15.371 1.00 84.06 109 GLU A O 1
ATOM 847 N N . LYS A 1 110 ? -3.771 -8.561 16.200 1.00 74.50 110 LYS A N 1
ATOM 848 C CA . LYS A 1 110 ? -2.897 -8.106 15.099 1.00 74.50 110 LYS A CA 1
ATOM 849 C C . LYS A 1 110 ? -3.324 -8.658 13.734 1.00 74.50 110 LYS A C 1
ATOM 851 O O . LYS A 1 110 ? -3.205 -7.971 12.722 1.00 74.50 110 LYS A O 1
ATOM 856 N N . ASP A 1 111 ? -3.846 -9.878 13.718 1.00 77.75 111 ASP A N 1
ATOM 857 C CA . ASP A 1 111 ? -4.384 -10.557 12.535 1.00 77.75 111 ASP A CA 1
ATOM 858 C C . ASP A 1 111 ? -5.683 -9.911 12.007 1.00 77.75 111 ASP A C 1
ATOM 860 O O . ASP A 1 111 ? -6.130 -10.227 10.908 1.00 77.75 111 ASP A O 1
ATOM 864 N N . THR A 1 112 ? -6.264 -8.941 12.726 1.00 83.12 112 THR A N 1
ATOM 865 C CA . THR A 1 112 ? -7.427 -8.171 12.262 1.00 83.12 112 THR A CA 1
ATOM 866 C C . THR A 1 112 ? -7.145 -7.506 10.914 1.00 83.12 112 THR A C 1
ATOM 868 O O . THR A 1 112 ? -8.027 -7.484 10.057 1.00 83.12 112 THR A O 1
ATOM 871 N N . PHE A 1 113 ? -5.916 -7.016 10.716 1.00 84.81 113 PHE A N 1
ATOM 872 C CA . PHE A 1 113 ? -5.489 -6.291 9.515 1.00 84.81 113 PHE A CA 1
ATOM 873 C C . PHE A 1 113 ? -4.847 -7.175 8.445 1.00 84.81 113 PHE A C 1
ATOM 875 O O . PHE A 1 113 ? -4.820 -6.793 7.279 1.00 84.81 113 PHE A O 1
ATOM 882 N N . VAL A 1 114 ? -4.297 -8.329 8.824 1.00 83.12 114 VAL A N 1
ATOM 883 C CA . VAL A 1 114 ? -3.557 -9.204 7.910 1.00 83.12 114 VAL A CA 1
ATOM 884 C C . VAL A 1 114 ? -4.051 -10.630 8.105 1.00 83.12 114 VAL A C 1
ATOM 886 O O . VAL A 1 114 ? -3.645 -11.312 9.042 1.00 83.12 114 VAL A O 1
ATOM 889 N N . ARG A 1 115 ? -4.945 -11.060 7.209 1.00 78.56 115 ARG A N 1
ATOM 890 C CA . ARG A 1 115 ? -5.613 -12.367 7.259 1.00 78.56 115 ARG A CA 1
ATOM 891 C C . ARG A 1 115 ? -5.178 -13.246 6.093 1.00 78.56 115 ARG A C 1
ATOM 893 O O . ARG A 1 115 ? -5.115 -12.772 4.958 1.00 78.56 115 ARG A O 1
ATOM 900 N N . GLY A 1 116 ? -4.898 -14.516 6.382 1.00 74.31 116 GLY A N 1
ATOM 901 C CA . GLY A 1 116 ? -4.592 -15.519 5.360 1.00 74.31 116 GLY A CA 1
ATOM 902 C C . GLY A 1 116 ? -5.801 -15.917 4.527 1.00 74.31 116 GLY A C 1
ATOM 903 O O . GLY A 1 116 ? -6.929 -15.514 4.821 1.00 74.31 116 GLY A O 1
ATOM 904 N N . SER A 1 117 ? -5.573 -16.720 3.485 1.00 74.44 117 SER A N 1
ATOM 905 C CA . SER A 1 117 ? -6.623 -17.075 2.523 1.00 74.44 117 SER A CA 1
ATOM 906 C C . SER A 1 117 ? -7.742 -17.908 3.146 1.00 74.44 117 SER A C 1
ATOM 908 O O . SER A 1 117 ? -8.898 -17.759 2.757 1.00 74.44 117 SER A O 1
ATOM 910 N N . GLU A 1 118 ? -7.445 -18.704 4.178 1.00 73.81 118 GLU A N 1
ATOM 911 C CA . GLU A 1 118 ? -8.454 -19.448 4.949 1.00 73.81 118 GLU A CA 1
ATOM 912 C C . GLU A 1 118 ? -9.482 -18.535 5.637 1.00 73.81 118 GLU A C 1
ATOM 914 O O . GLU A 1 118 ? -10.596 -18.957 5.946 1.00 73.81 118 GLU A O 1
ATOM 919 N N . ARG A 1 119 ? -9.119 -17.265 5.852 1.00 73.31 119 ARG A N 1
ATOM 920 C CA . ARG A 1 119 ? -9.957 -16.219 6.452 1.00 73.31 119 ARG A CA 1
ATOM 921 C C . ARG A 1 119 ? -10.241 -15.087 5.464 1.00 73.31 119 ARG A C 1
ATOM 923 O O . ARG A 1 119 ? -10.562 -13.973 5.889 1.00 73.31 119 ARG A O 1
ATOM 930 N N . ALA A 1 120 ? -10.118 -15.363 4.162 1.00 79.44 120 ALA A N 1
ATOM 931 C CA . ALA A 1 120 ? -10.486 -14.428 3.113 1.00 79.44 120 ALA A CA 1
ATOM 932 C C . ALA A 1 120 ? -11.973 -14.087 3.234 1.00 79.44 120 ALA A C 1
ATOM 934 O O . ALA A 1 120 ? -12.845 -14.955 3.180 1.00 79.44 120 ALA A O 1
ATOM 935 N N . ASP A 1 121 ? -12.252 -12.800 3.390 1.00 82.56 121 ASP A N 1
ATOM 936 C CA . ASP A 1 121 ? -13.603 -12.293 3.554 1.00 82.56 121 ASP A CA 1
ATOM 937 C C . ASP A 1 121 ? -13.796 -11.092 2.616 1.00 82.56 121 ASP A C 1
ATOM 939 O O . ASP A 1 121 ? -13.155 -10.048 2.793 1.00 82.56 121 ASP A O 1
ATOM 943 N N . PRO A 1 122 ? -14.658 -11.218 1.588 1.00 82.25 122 PRO A N 1
ATOM 944 C CA . PRO A 1 122 ? -14.895 -10.146 0.628 1.00 82.25 122 PRO A CA 1
ATOM 945 C C . PRO A 1 122 ? -15.615 -8.942 1.248 1.00 82.25 122 PRO A C 1
ATOM 947 O O . PRO A 1 122 ? -15.659 -7.884 0.623 1.00 82.25 122 PRO A O 1
ATOM 950 N N . THR A 1 123 ? -16.170 -9.075 2.455 1.00 84.31 123 THR A N 1
ATOM 951 C CA . THR A 1 123 ? -16.823 -7.979 3.180 1.00 84.31 123 THR A CA 1
ATOM 952 C C . THR A 1 123 ? -15.839 -7.091 3.939 1.00 84.31 123 THR A C 1
ATOM 954 O O . THR A 1 123 ? -16.210 -5.991 4.343 1.00 84.31 123 THR A O 1
ATOM 957 N N . LEU A 1 124 ? -14.573 -7.512 4.076 1.00 88.56 124 LEU A N 1
ATOM 958 C CA . LEU A 1 124 ? -13.528 -6.684 4.674 1.00 88.56 124 LEU A CA 1
ATOM 959 C C . LEU A 1 124 ? -13.274 -5.422 3.846 1.00 88.56 124 LEU A C 1
ATOM 961 O O . LEU A 1 124 ? -13.369 -5.477 2.612 1.00 88.56 124 LEU A O 1
ATOM 965 N N . PRO A 1 125 ? -12.850 -4.318 4.486 1.00 92.38 125 PRO A N 1
ATOM 966 C CA . PRO A 1 125 ? -12.490 -3.100 3.777 1.00 92.38 125 PRO A CA 1
ATOM 967 C C . PRO A 1 125 ? -11.462 -3.368 2.668 1.00 92.38 125 PRO A C 1
ATOM 969 O O . PRO A 1 125 ? -10.492 -4.096 2.908 1.00 92.38 125 PRO A O 1
ATOM 972 N N . PRO A 1 126 ? -11.605 -2.766 1.471 1.00 93.75 126 PRO A N 1
ATOM 973 C CA . PRO A 1 126 ? -10.692 -2.996 0.349 1.00 93.75 126 PRO A CA 1
ATOM 974 C C . PRO A 1 126 ? -9.209 -2.821 0.697 1.00 93.75 126 PRO A C 1
ATOM 976 O O . PRO A 1 126 ? -8.385 -3.631 0.272 1.00 93.75 126 PRO A O 1
ATOM 979 N N . PHE A 1 127 ? -8.878 -1.825 1.527 1.00 95.50 127 PHE A N 1
ATOM 980 C CA . PHE A 1 127 ? -7.516 -1.614 2.022 1.00 95.50 127 PHE A CA 1
ATOM 981 C C . PHE A 1 127 ? -6.975 -2.832 2.777 1.00 95.50 127 PHE A C 1
ATOM 983 O O . PHE A 1 127 ? -5.865 -3.271 2.501 1.00 95.50 127 PHE A O 1
ATOM 990 N N . VAL A 1 128 ? -7.769 -3.417 3.680 1.00 93.00 128 VAL A N 1
ATOM 991 C CA . VAL A 1 128 ? -7.379 -4.584 4.490 1.00 93.00 128 VAL A CA 1
ATOM 992 C C . VAL A 1 128 ? -7.138 -5.802 3.603 1.00 93.00 128 VAL A C 1
ATOM 994 O O . VAL A 1 128 ? -6.154 -6.512 3.790 1.00 93.00 128 VAL A O 1
ATOM 997 N N . ARG A 1 129 ? -7.977 -6.008 2.579 1.00 92.31 129 ARG A N 1
ATOM 998 C CA . ARG A 1 129 ? -7.776 -7.093 1.603 1.00 92.31 129 ARG A CA 1
ATOM 999 C C . ARG A 1 129 ? -6.452 -6.927 0.856 1.00 92.31 129 ARG A C 1
ATOM 1001 O O . ARG A 1 129 ? -5.662 -7.863 0.779 1.00 92.31 129 ARG A O 1
ATOM 1008 N N . LYS A 1 130 ? -6.170 -5.721 0.356 1.00 94.12 130 LYS A N 1
ATOM 1009 C CA . LYS A 1 130 ? -4.929 -5.437 -0.381 1.00 94.12 130 LYS A CA 1
ATOM 1010 C C . LYS A 1 130 ? -3.692 -5.441 0.505 1.00 94.12 130 LYS A C 1
ATOM 1012 O O . LYS A 1 130 ? -2.622 -5.811 0.026 1.00 94.12 130 LYS A O 1
ATOM 1017 N N . LEU A 1 131 ? -3.818 -5.063 1.776 1.00 93.00 131 LEU A N 1
ATOM 1018 C CA . LEU A 1 131 ? -2.712 -4.998 2.728 1.00 93.00 131 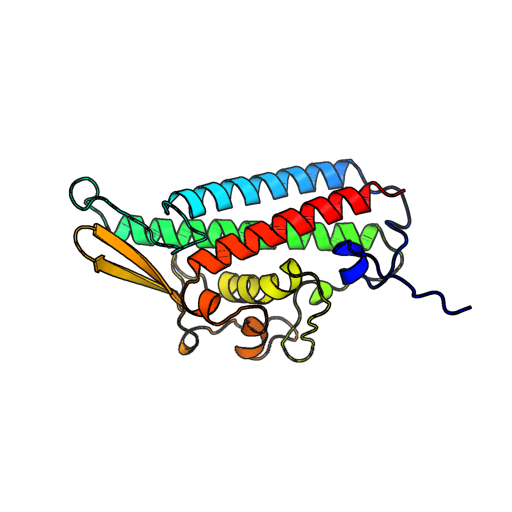LEU A CA 1
ATOM 1019 C C . LEU A 1 131 ? -1.999 -6.345 2.881 1.00 93.00 131 LEU A C 1
ATOM 1021 O O . LEU A 1 131 ? -0.789 -6.360 3.090 1.00 93.00 131 LEU A O 1
ATOM 1025 N N . VAL A 1 132 ? -2.710 -7.466 2.726 1.00 89.69 132 VAL A N 1
ATOM 1026 C CA . VAL A 1 132 ? -2.114 -8.803 2.843 1.00 89.69 132 VAL A CA 1
ATOM 1027 C C . VAL A 1 132 ? -0.990 -8.997 1.821 1.00 89.69 132 VAL A C 1
ATOM 1029 O O . VAL A 1 132 ? 0.119 -9.374 2.199 1.00 89.69 132 VAL A O 1
ATOM 1032 N N . PHE A 1 133 ? -1.211 -8.633 0.554 1.00 91.88 133 PHE A N 1
ATOM 1033 C CA . PHE A 1 133 ? -0.167 -8.719 -0.471 1.00 91.88 133 PHE A CA 1
ATOM 1034 C C . PHE A 1 133 ? 1.012 -7.780 -0.182 1.00 91.88 133 PHE A C 1
ATOM 1036 O O . PHE A 1 133 ? 2.169 -8.209 -0.217 1.00 91.88 133 PHE A O 1
ATOM 1043 N N . ALA A 1 134 ? 0.735 -6.526 0.198 1.00 92.69 134 ALA A N 1
ATOM 1044 C CA . ALA A 1 134 ? 1.753 -5.548 0.592 1.00 92.69 134 ALA A CA 1
ATOM 1045 C C . ALA A 1 134 ? 2.626 -6.056 1.747 1.00 92.69 134 ALA A C 1
ATOM 1047 O O . ALA A 1 134 ? 3.848 -5.880 1.737 1.00 92.69 134 ALA A O 1
ATOM 1048 N N . TRP A 1 135 ? 2.012 -6.720 2.727 1.00 89.31 135 TRP A N 1
ATOM 1049 C CA . TRP A 1 135 ? 2.701 -7.310 3.869 1.00 89.31 135 TRP A CA 1
ATOM 1050 C C . TRP A 1 135 ? 3.665 -8.415 3.440 1.00 89.31 135 TRP A C 1
ATOM 1052 O O . TRP A 1 135 ? 4.812 -8.459 3.895 1.00 89.31 135 TRP A O 1
ATOM 1062 N N . GLY A 1 136 ? 3.226 -9.281 2.525 1.00 87.94 136 GLY A N 1
ATOM 1063 C CA . GLY A 1 136 ? 4.070 -10.316 1.940 1.00 87.94 136 GLY A CA 1
ATOM 1064 C C . GLY A 1 136 ? 5.233 -9.721 1.148 1.00 87.94 136 GLY A C 1
ATOM 1065 O O . GLY A 1 136 ? 6.385 -10.079 1.402 1.00 87.94 136 GLY A O 1
ATOM 1066 N N . LEU A 1 137 ? 4.963 -8.759 0.255 1.00 90.44 137 LEU A N 1
ATOM 1067 C CA . LEU A 1 137 ? 5.987 -8.071 -0.542 1.00 90.44 137 LEU A CA 1
ATOM 1068 C C . LEU A 1 137 ? 7.041 -7.398 0.334 1.00 90.44 137 LEU A C 1
ATOM 1070 O O . LEU A 1 137 ? 8.235 -7.564 0.092 1.00 90.44 137 LEU A O 1
ATOM 1074 N N . ARG A 1 138 ? 6.632 -6.682 1.386 1.00 88.25 138 ARG A N 1
ATOM 1075 C CA . ARG A 1 138 ? 7.548 -5.992 2.308 1.00 88.25 138 ARG A CA 1
ATOM 1076 C C . ARG A 1 138 ? 8.594 -6.937 2.906 1.00 88.25 138 ARG A C 1
ATOM 1078 O O . ARG A 1 138 ? 9.741 -6.535 3.082 1.00 88.25 138 ARG A O 1
ATOM 1085 N N . ASN A 1 139 ? 8.232 -8.194 3.162 1.00 83.75 139 ASN A N 1
ATOM 1086 C CA . ASN A 1 139 ? 9.140 -9.204 3.713 1.00 83.75 139 ASN A CA 1
ATOM 1087 C C . ASN A 1 139 ? 10.070 -9.850 2.666 1.00 83.75 139 ASN A C 1
ATOM 1089 O O . ASN A 1 139 ? 10.938 -10.637 3.034 1.00 83.75 139 ASN A O 1
ATOM 1093 N N . GLN A 1 140 ? 9.913 -9.530 1.377 1.00 86.44 140 GLN A N 1
ATOM 1094 C CA . GLN A 1 140 ? 10.773 -10.019 0.288 1.00 86.44 140 GLN A CA 1
ATOM 1095 C C . GLN A 1 140 ? 11.964 -9.112 -0.016 1.00 86.44 140 GLN A C 1
ATOM 1097 O O . GLN A 1 140 ? 12.810 -9.483 -0.832 1.00 86.44 140 GLN A O 1
ATOM 1102 N N . PHE A 1 141 ? 12.021 -7.925 0.587 1.00 86.69 141 PHE A N 1
ATOM 1103 C CA . PHE A 1 141 ? 13.098 -6.985 0.327 1.00 86.69 141 PHE A CA 1
ATOM 1104 C C . PHE A 1 141 ? 14.375 -7.405 1.059 1.00 86.69 141 PHE A C 1
ATOM 1106 O O . PHE A 1 141 ? 14.435 -7.404 2.289 1.00 86.69 141 PHE A O 1
ATOM 1113 N N . THR A 1 142 ? 15.415 -7.748 0.303 1.00 81.31 142 THR A N 1
ATOM 1114 C CA . THR A 1 142 ? 16.719 -8.161 0.834 1.00 81.31 142 THR A CA 1
ATOM 1115 C C . THR A 1 142 ? 17.837 -7.568 -0.005 1.00 81.31 142 THR A C 1
ATOM 1117 O O . THR A 1 142 ? 17.746 -7.553 -1.225 1.00 81.31 142 THR A O 1
ATOM 1120 N N . HIS A 1 143 ? 18.910 -7.091 0.633 1.00 83.44 143 HIS A N 1
ATOM 1121 C CA . HIS A 1 143 ? 20.093 -6.562 -0.065 1.00 83.44 143 HIS A CA 1
ATOM 1122 C C . HIS A 1 143 ? 19.790 -5.498 -1.144 1.00 83.44 143 HIS A C 1
ATOM 1124 O O . HIS A 1 143 ? 20.502 -5.411 -2.139 1.00 83.44 143 HIS A O 1
ATOM 1130 N N . GLY A 1 144 ? 18.746 -4.682 -0.951 1.00 82.56 144 GLY A N 1
ATOM 1131 C CA . GLY A 1 144 ? 18.389 -3.607 -1.883 1.00 82.56 144 GLY A CA 1
ATOM 1132 C C . GLY A 1 144 ? 17.500 -4.027 -3.059 1.00 82.56 144 GLY A C 1
ATOM 1133 O O . GLY A 1 144 ? 17.258 -3.209 -3.941 1.00 82.56 144 GLY A O 1
ATOM 1134 N N . ASN A 1 145 ? 17.011 -5.270 -3.102 1.00 87.44 145 ASN A N 1
ATOM 1135 C CA . ASN A 1 145 ? 16.124 -5.745 -4.162 1.00 87.44 145 ASN A CA 1
ATOM 1136 C C . ASN A 1 145 ? 15.006 -6.655 -3.633 1.00 87.44 145 ASN A C 1
ATOM 1138 O O . ASN A 1 145 ? 14.992 -7.064 -2.471 1.00 87.44 145 ASN A O 1
ATOM 1142 N N . TYR A 1 146 ? 14.062 -6.967 -4.517 1.00 89.62 146 TYR A N 1
ATOM 1143 C CA . TYR A 1 146 ? 13.000 -7.936 -4.279 1.00 89.62 146 TYR A CA 1
ATOM 1144 C C . TYR A 1 146 ? 13.274 -9.192 -5.090 1.00 89.62 146 TYR A C 1
AT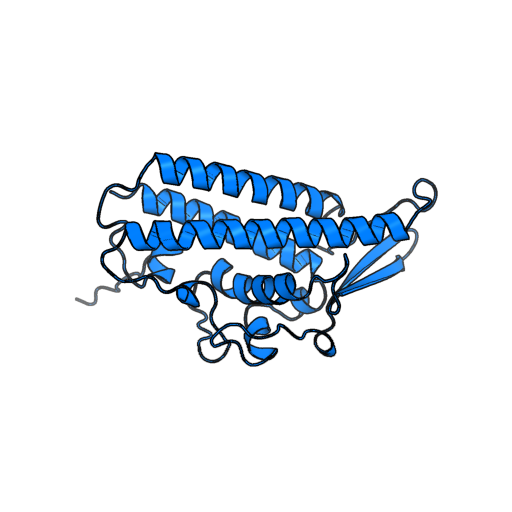OM 1146 O O . TYR A 1 146 ? 13.369 -9.131 -6.312 1.00 89.62 146 TYR A O 1
ATOM 1154 N N . ARG A 1 147 ? 13.307 -10.356 -4.440 1.00 86.50 147 ARG A N 1
ATOM 1155 C CA . ARG A 1 147 ? 13.443 -11.636 -5.156 1.00 86.50 147 ARG A CA 1
ATOM 1156 C C . ARG A 1 147 ? 12.268 -11.909 -6.103 1.00 86.50 147 ARG A C 1
ATOM 1158 O O . ARG A 1 147 ? 12.438 -12.527 -7.147 1.00 86.50 147 ARG A O 1
ATOM 1165 N N . CYS A 1 148 ? 11.080 -11.462 -5.708 1.00 90.75 148 CYS A N 1
ATOM 1166 C CA . CYS A 1 148 ? 9.835 -11.665 -6.437 1.00 90.75 148 CYS A CA 1
ATOM 1167 C C . CYS A 1 148 ? 9.515 -10.551 -7.437 1.00 90.75 148 CYS A C 1
ATOM 1169 O O . CYS A 1 148 ? 8.497 -10.662 -8.109 1.00 90.75 148 CYS A O 1
ATOM 1171 N N . LEU A 1 149 ? 10.346 -9.508 -7.561 1.00 94.88 149 LEU A N 1
ATOM 1172 C CA . LEU A 1 149 ? 10.165 -8.480 -8.584 1.00 94.88 149 LEU A CA 1
ATOM 1173 C C . LEU A 1 149 ? 11.336 -8.489 -9.566 1.00 94.88 149 LEU A C 1
ATOM 1175 O O . LEU A 1 149 ? 12.480 -8.734 -9.192 1.00 94.88 149 LEU A O 1
ATOM 1179 N N . SER A 1 150 ? 11.058 -8.195 -10.831 1.00 93.81 150 SER A N 1
ATOM 1180 C CA . SER A 1 150 ? 12.095 -7.888 -11.816 1.00 93.81 150 SER A CA 1
ATOM 1181 C C . SER A 1 150 ? 11.739 -6.628 -12.575 1.00 93.81 150 SER A C 1
ATOM 1183 O O . SER A 1 150 ? 10.582 -6.462 -12.951 1.00 93.81 150 SER A O 1
ATOM 1185 N N . ILE A 1 151 ? 12.734 -5.808 -12.888 1.00 94.00 151 ILE A N 1
ATOM 1186 C CA . ILE A 1 151 ? 12.555 -4.617 -13.715 1.00 94.00 151 ILE A CA 1
ATOM 1187 C C . ILE A 1 151 ? 13.144 -4.903 -15.091 1.00 94.00 151 ILE A C 1
ATOM 1189 O O . ILE A 1 151 ? 14.341 -5.183 -15.203 1.00 94.00 151 ILE A O 1
ATOM 1193 N N . ARG A 1 152 ? 12.308 -4.862 -16.127 1.00 90.81 152 ARG A N 1
ATOM 1194 C CA . ARG A 1 152 ? 12.726 -5.073 -17.517 1.00 90.81 152 ARG A CA 1
ATOM 1195 C C . ARG A 1 152 ? 12.563 -3.788 -18.302 1.00 90.81 152 ARG A C 1
ATOM 1197 O O . ARG A 1 152 ? 11.637 -3.027 -18.056 1.00 90.81 152 ARG A O 1
ATOM 1204 N N . GLU A 1 153 ? 13.499 -3.573 -19.2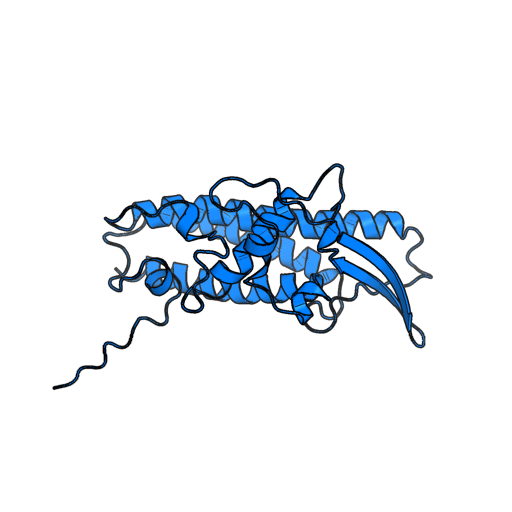08 1.00 89.88 153 GLU A N 1
ATOM 1205 C CA . GLU A 1 153 ? 13.410 -2.518 -20.205 1.00 89.88 153 GLU A CA 1
ATOM 1206 C C . GLU A 1 153 ? 12.581 -3.022 -21.382 1.00 89.88 153 GLU A C 1
ATOM 1208 O O . GLU A 1 153 ? 12.756 -4.160 -21.829 1.00 89.88 153 GLU A O 1
ATOM 1213 N N . GLU A 1 154 ? 11.690 -2.171 -21.863 1.00 87.94 154 GLU A N 1
ATOM 1214 C CA . GLU A 1 154 ? 10.866 -2.406 -23.034 1.00 87.94 154 GLU A CA 1
ATOM 1215 C C . GLU A 1 154 ? 10.912 -1.185 -23.943 1.00 87.94 154 GLU A C 1
ATOM 1217 O O . GLU A 1 154 ? 11.045 -0.047 -23.491 1.00 87.94 154 GLU A O 1
ATOM 1222 N N . THR A 1 155 ? 10.821 -1.442 -25.244 1.00 83.31 155 THR A N 1
ATOM 1223 C CA . THR A 1 155 ? 10.782 -0.404 -26.268 1.00 83.31 155 THR A CA 1
ATOM 1224 C C . THR A 1 155 ? 9.538 -0.623 -27.105 1.00 83.31 155 THR A C 1
ATOM 1226 O O . THR A 1 155 ? 9.419 -1.651 -27.777 1.00 83.31 155 THR A O 1
ATOM 1229 N N . GLU A 1 156 ? 8.627 0.345 -27.085 1.00 79.56 156 GLU A N 1
ATOM 1230 C CA . GLU A 1 156 ? 7.433 0.333 -27.923 1.00 79.56 156 GLU A CA 1
ATOM 1231 C C . GLU A 1 156 ? 7.324 1.638 -28.712 1.00 79.56 156 GLU A C 1
ATOM 1233 O O . GLU A 1 156 ? 7.410 2.734 -28.159 1.00 79.56 156 GLU A O 1
ATOM 1238 N N . SER A 1 157 ? 7.113 1.493 -30.022 1.00 74.94 157 SER A N 1
ATOM 1239 C CA . SER A 1 157 ? 6.974 2.558 -31.024 1.00 74.94 157 SER A CA 1
ATOM 1240 C C . SER A 1 157 ? 8.159 3.531 -31.103 1.00 74.94 157 SER A C 1
ATOM 1242 O O . SER A 1 157 ? 8.915 3.435 -32.060 1.00 74.94 157 SER A O 1
ATOM 1244 N N . ASP A 1 158 ? 8.350 4.406 -30.114 1.00 73.50 158 ASP A N 1
ATOM 1245 C CA . ASP A 1 158 ? 9.431 5.406 -30.032 1.00 73.50 158 ASP A CA 1
ATOM 1246 C C . ASP A 1 158 ? 9.813 5.747 -28.572 1.00 73.50 158 ASP A C 1
ATOM 1248 O O . ASP A 1 158 ? 10.491 6.740 -28.308 1.00 73.50 158 ASP A O 1
ATOM 1252 N N . SER A 1 159 ? 9.358 4.962 -27.590 1.00 78.25 159 SER A N 1
ATOM 1253 C CA . SER A 1 159 ? 9.627 5.204 -26.169 1.00 78.25 159 SER A CA 1
ATOM 1254 C C . SER A 1 159 ? 10.249 3.981 -25.519 1.00 78.25 159 SER A C 1
ATOM 1256 O O . SER A 1 159 ? 9.823 2.848 -25.757 1.00 78.25 159 SER A O 1
ATOM 1258 N N . THR A 1 160 ? 11.254 4.230 -24.684 1.00 85.12 160 THR A N 1
ATOM 1259 C CA . THR A 1 160 ? 11.843 3.214 -23.821 1.00 85.12 160 THR A CA 1
ATOM 1260 C C . THR A 1 160 ? 11.339 3.433 -22.405 1.00 85.12 160 THR A C 1
ATOM 1262 O O . THR A 1 160 ? 11.369 4.546 -21.880 1.00 85.12 160 THR A O 1
ATOM 1265 N N . TYR A 1 161 ? 10.852 2.367 -21.791 1.00 88.69 161 TYR A N 1
ATOM 1266 C CA . TYR A 1 161 ? 10.333 2.401 -20.435 1.00 88.69 161 TYR A CA 1
ATOM 1267 C C . TYR A 1 161 ? 10.810 1.182 -19.658 1.00 88.69 161 TYR A C 1
ATOM 1269 O O . TYR A 1 161 ? 11.210 0.154 -20.213 1.00 88.69 161 TYR A O 1
ATOM 1277 N N . MET A 1 162 ? 10.794 1.308 -18.338 1.00 91.69 162 MET A N 1
ATOM 1278 C CA . MET A 1 162 ? 10.981 0.190 -17.436 1.00 91.69 162 MET A CA 1
ATOM 1279 C C . MET A 1 162 ? 9.641 -0.275 -16.899 1.00 91.69 162 MET A C 1
ATOM 1281 O O . MET A 1 162 ? 8.803 0.521 -16.472 1.00 91.69 162 MET A O 1
ATOM 1285 N N . ARG A 1 163 ? 9.481 -1.593 -16.852 1.00 92.44 163 ARG A N 1
ATOM 1286 C CA . ARG A 1 163 ? 8.313 -2.242 -16.280 1.00 92.44 163 ARG A CA 1
ATOM 1287 C C . ARG A 1 163 ? 8.713 -3.161 -15.139 1.00 92.44 163 ARG A C 1
ATOM 1289 O O . ARG A 1 163 ? 9.621 -3.990 -15.265 1.00 92.44 163 ARG A O 1
ATOM 1296 N N . VAL A 1 164 ? 8.021 -3.003 -14.014 1.00 94.81 164 VAL A N 1
ATOM 1297 C CA . VAL A 1 164 ? 8.142 -3.888 -12.855 1.00 94.81 164 VAL A CA 1
ATOM 1298 C C . VAL A 1 164 ? 7.228 -5.090 -13.064 1.00 94.81 164 VAL A C 1
ATOM 1300 O O . VAL A 1 164 ? 6.045 -4.940 -13.352 1.00 94.81 164 VAL A O 1
ATOM 1303 N N . TYR A 1 165 ? 7.777 -6.283 -12.887 1.00 94.06 165 TYR A N 1
ATOM 1304 C CA . TYR A 1 165 ? 7.073 -7.554 -13.004 1.00 94.06 165 TYR A CA 1
ATOM 1305 C C . TYR A 1 165 ? 7.108 -8.294 -11.684 1.00 94.06 165 TYR A C 1
ATOM 1307 O O . TYR A 1 165 ? 8.174 -8.378 -11.075 1.00 94.06 165 TYR A O 1
ATOM 1315 N N . PHE A 1 166 ? 5.986 -8.886 -11.290 1.00 94.44 166 PHE A N 1
ATOM 1316 C CA . PHE A 1 166 ? 5.918 -9.787 -10.149 1.00 94.44 166 PHE A CA 1
ATOM 1317 C C . PHE A 1 166 ? 6.030 -11.252 -10.591 1.00 94.44 166 PHE A C 1
ATOM 1319 O O . PHE A 1 166 ? 5.439 -11.682 -11.579 1.00 94.44 166 PHE A O 1
ATOM 1326 N N . HIS A 1 167 ? 6.822 -12.023 -9.848 1.00 91.44 167 HIS A N 1
ATOM 1327 C CA . HIS A 1 167 ? 7.098 -13.436 -10.085 1.00 91.44 167 HIS A CA 1
ATOM 1328 C C . HIS A 1 167 ? 6.595 -14.256 -8.907 1.00 91.44 167 HIS A C 1
ATOM 1330 O O . HIS A 1 167 ? 7.325 -14.487 -7.940 1.00 91.44 167 HIS A O 1
ATOM 1336 N N . LYS A 1 168 ? 5.362 -14.757 -9.013 1.00 88.56 168 LYS A N 1
ATOM 1337 C CA . LYS A 1 168 ? 4.725 -15.596 -7.987 1.00 88.56 168 LYS A CA 1
ATOM 1338 C C . LYS A 1 168 ? 5.576 -16.793 -7.551 1.00 88.56 168 LYS A C 1
ATOM 1340 O O . LYS A 1 168 ? 5.611 -17.124 -6.375 1.00 88.56 168 LYS A O 1
ATOM 1345 N N . THR A 1 169 ? 6.314 -17.422 -8.467 1.00 86.62 169 THR A N 1
ATOM 1346 C CA . THR A 1 169 ? 7.206 -18.564 -8.169 1.00 86.62 169 THR A CA 1
ATOM 1347 C C . THR A 1 169 ? 8.430 -18.195 -7.327 1.00 86.62 169 THR A C 1
ATOM 1349 O O . THR A 1 169 ? 9.089 -19.071 -6.768 1.00 86.62 169 THR A O 1
ATOM 1352 N N . HIS A 1 170 ? 8.764 -16.908 -7.251 1.00 85.94 170 HIS A N 1
ATOM 1353 C CA . HIS A 1 170 ? 9.849 -16.366 -6.438 1.00 85.94 170 HIS A CA 1
ATOM 1354 C C . HIS A 1 170 ? 9.340 -15.628 -5.199 1.00 85.94 170 HIS A C 1
ATOM 1356 O O . HIS A 1 170 ? 10.150 -15.124 -4.419 1.00 85.94 170 HIS A O 1
ATOM 1362 N N . PHE A 1 171 ? 8.019 -15.570 -5.025 1.00 85.25 171 PHE A N 1
ATOM 1363 C CA . PHE A 1 171 ? 7.370 -15.009 -3.859 1.00 85.25 171 PHE A CA 1
ATOM 1364 C C . PHE A 1 171 ? 7.349 -16.050 -2.746 1.00 85.25 171 PHE A C 1
ATOM 1366 O O . PHE A 1 171 ? 6.592 -17.012 -2.791 1.00 85.25 171 PHE A O 1
ATOM 1373 N N . ASP A 1 172 ? 8.227 -15.861 -1.766 1.00 76.69 172 ASP A N 1
ATOM 1374 C CA . ASP A 1 172 ? 8.374 -16.738 -0.604 1.00 76.69 172 ASP A CA 1
ATOM 1375 C C . ASP A 1 172 ? 8.286 -15.886 0.667 1.00 76.69 172 ASP A C 1
ATOM 1377 O O . ASP A 1 172 ? 9.309 -15.605 1.313 1.00 76.69 172 ASP A O 1
ATOM 1381 N N . PRO A 1 173 ? 7.097 -15.333 0.978 1.00 66.06 173 PRO A N 1
ATOM 1382 C CA . PRO A 1 173 ? 6.890 -14.609 2.218 1.00 66.06 173 PRO A CA 1
ATOM 1383 C C . PRO A 1 173 ? 7.083 -15.601 3.360 1.00 66.06 173 PRO A C 1
ATOM 1385 O O . PRO A 1 173 ? 6.213 -16.414 3.645 1.00 66.06 173 PRO A O 1
ATOM 1388 N N . ARG A 1 174 ? 8.261 -15.556 3.993 1.00 63.94 174 ARG A N 1
ATOM 1389 C CA . ARG A 1 174 ? 8.557 -16.364 5.177 1.00 63.94 174 ARG A CA 1
ATOM 1390 C C . ARG A 1 174 ? 7.485 -16.055 6.219 1.00 63.94 174 ARG A C 1
ATOM 1392 O O . ARG A 1 174 ? 7.473 -14.953 6.770 1.00 63.94 174 ARG A O 1
ATOM 1399 N N . GLY A 1 175 ? 6.565 -16.999 6.395 1.00 53.41 175 GLY A N 1
ATOM 1400 C CA . GLY A 1 175 ? 5.348 -16.825 7.170 1.00 53.41 175 GLY A CA 1
ATOM 1401 C C . GLY A 1 175 ? 5.640 -16.340 8.583 1.00 53.41 175 GLY A C 1
ATOM 1402 O O . GLY A 1 175 ? 6.473 -16.906 9.288 1.00 53.41 175 GLY A O 1
ATOM 1403 N N . ASN A 1 176 ? 4.943 -15.286 8.998 1.00 50.19 176 ASN A N 1
ATOM 1404 C CA . ASN A 1 176 ? 4.783 -14.941 10.404 1.00 50.19 176 ASN A CA 1
ATOM 1405 C C . ASN A 1 176 ? 3.287 -15.073 10.714 1.00 50.19 176 ASN A C 1
ATOM 1407 O O . ASN A 1 176 ? 2.487 -14.347 10.127 1.00 50.19 176 ASN A O 1
ATOM 1411 N N . GLY A 1 177 ? 2.917 -15.975 11.629 1.00 56.75 177 GLY A N 1
ATOM 1412 C CA . GLY A 1 177 ? 1.520 -16.213 12.025 1.00 56.75 177 GLY A CA 1
ATOM 1413 C C . GLY A 1 177 ? 0.798 -17.269 11.174 1.00 56.75 177 GLY A C 1
ATOM 1414 O O . GLY A 1 177 ? 1.404 -18.271 10.812 1.00 56.75 177 GLY A O 1
ATOM 1415 N N . GLU A 1 178 ? -0.490 -17.042 10.878 1.00 52.38 178 GLU A N 1
ATOM 1416 C CA . GLU A 1 178 ? -1.391 -17.941 10.112 1.00 52.38 178 GLU A CA 1
ATOM 1417 C C . GLU A 1 178 ? -1.132 -17.955 8.591 1.00 52.38 178 GLU A C 1
ATOM 1419 O O . GLU A 1 178 ? -1.829 -18.633 7.847 1.00 52.38 178 GLU A O 1
ATOM 1424 N N . LEU A 1 179 ? -0.151 -17.190 8.112 1.00 60.12 179 LEU A N 1
ATOM 1425 C CA . LEU A 1 179 ? 0.183 -17.069 6.694 1.00 60.12 179 LEU A CA 1
ATOM 1426 C C . LEU A 1 179 ? 1.257 -18.104 6.349 1.00 60.12 179 LEU A C 1
ATOM 1428 O O . LEU A 1 179 ? 2.454 -17.825 6.468 1.00 60.12 179 LEU A O 1
ATOM 1432 N N . ALA A 1 180 ? 0.827 -19.317 6.016 1.00 60.56 180 ALA A N 1
ATOM 1433 C CA . ALA A 1 180 ? 1.716 -20.453 5.795 1.00 60.56 180 ALA A CA 1
ATOM 1434 C C . ALA A 1 180 ? 2.086 -20.623 4.317 1.00 60.56 180 ALA A C 1
ATOM 1436 O O . ALA A 1 180 ? 3.196 -21.068 4.019 1.00 60.56 180 ALA A O 1
ATOM 1437 N N . ASP A 1 181 ? 1.193 -20.221 3.408 1.00 66.69 181 ASP A N 1
ATOM 1438 C CA . ASP A 1 181 ? 1.327 -20.451 1.975 1.00 66.69 181 ASP A CA 1
ATOM 1439 C C . ASP A 1 181 ? 1.357 -19.148 1.167 1.00 66.69 181 ASP A C 1
ATOM 1441 O O . ASP A 1 181 ? 0.720 -18.149 1.487 1.00 66.69 181 ASP A O 1
ATOM 1445 N N . VAL A 1 182 ? 2.042 -19.177 0.021 1.00 69.06 182 VAL A N 1
ATOM 1446 C CA . VAL A 1 182 ? 2.082 -18.067 -0.955 1.00 69.06 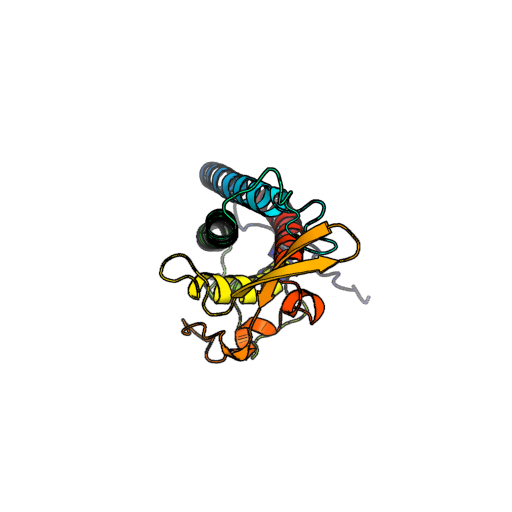182 VAL A CA 1
ATOM 1447 C C . VAL A 1 182 ? 0.671 -17.603 -1.344 1.00 69.06 182 VAL A C 1
ATOM 1449 O O . VAL A 1 182 ? 0.436 -16.411 -1.530 1.00 69.06 182 VAL A O 1
ATOM 1452 N N . GLY A 1 183 ? -0.276 -18.543 -1.447 1.00 70.50 183 GLY A N 1
ATOM 1453 C CA . GLY A 1 183 ? -1.679 -18.261 -1.762 1.00 70.50 183 GLY A CA 1
ATOM 1454 C C . GLY A 1 183 ? -2.370 -17.360 -0.737 1.00 70.50 183 GLY A C 1
ATOM 1455 O O . GLY A 1 183 ? -3.228 -16.563 -1.120 1.00 70.50 183 GLY A O 1
ATOM 1456 N N . ASP A 1 184 ? -1.934 -17.394 0.525 1.00 77.69 184 ASP A N 1
ATOM 1457 C CA . ASP A 1 184 ? -2.483 -16.565 1.601 1.00 77.69 184 ASP A CA 1
ATOM 1458 C C . ASP A 1 184 ? -2.277 -15.077 1.377 1.00 77.69 184 ASP A C 1
ATOM 1460 O O . ASP A 1 184 ? -3.019 -14.263 1.912 1.00 77.69 184 ASP A O 1
ATOM 1464 N N . TYR A 1 185 ? -1.292 -14.714 0.566 1.00 82.38 185 TYR A N 1
ATOM 1465 C CA . TYR A 1 185 ? -0.935 -13.328 0.316 1.00 82.38 185 TYR A CA 1
ATOM 1466 C C . TYR A 1 185 ? -1.563 -12.762 -0.957 1.00 82.38 185 TYR A C 1
ATOM 1468 O O . TYR A 1 185 ? -1.468 -11.562 -1.189 1.00 82.38 185 TYR A O 1
ATOM 1476 N N . LEU A 1 186 ? -2.183 -13.603 -1.789 1.00 87.00 186 LEU A N 1
ATOM 1477 C CA . LEU A 1 186 ? -2.622 -13.224 -3.137 1.00 87.00 186 LEU A CA 1
ATOM 1478 C C . LEU A 1 186 ? -4.140 -13.080 -3.273 1.00 87.00 186 LEU A C 1
ATOM 1480 O O . LEU A 1 186 ? -4.607 -12.573 -4.283 1.00 87.00 186 LEU A O 1
ATOM 1484 N N . TRP A 1 187 ? -4.930 -13.485 -2.274 1.00 88.12 187 TRP A N 1
ATOM 1485 C CA . TRP A 1 187 ? -6.398 -13.445 -2.369 1.00 88.12 187 TRP A CA 1
ATOM 1486 C C . TRP A 1 187 ? -6.976 -12.024 -2.488 1.00 88.12 187 TRP A C 1
ATOM 1488 O O . TRP A 1 187 ? -8.112 -11.854 -2.928 1.00 88.12 187 TRP A O 1
ATOM 1498 N N . GLY A 1 188 ? -6.213 -11.011 -2.068 1.00 87.00 188 GLY A N 1
ATOM 1499 C CA . GLY A 1 188 ? -6.619 -9.606 -2.058 1.00 87.00 188 GLY A CA 1
ATOM 1500 C C . GLY A 1 188 ? -6.252 -8.804 -3.309 1.00 87.00 188 GLY A C 1
ATOM 1501 O O . GLY A 1 188 ? -6.531 -7.602 -3.332 1.00 87.00 188 GLY A O 1
ATOM 1502 N N . ILE A 1 189 ? -5.625 -9.433 -4.310 1.00 90.69 189 ILE A N 1
ATOM 1503 C CA . ILE A 1 189 ? -5.235 -8.799 -5.578 1.00 90.69 189 ILE A CA 1
ATOM 1504 C C . ILE A 1 189 ? -5.888 -9.489 -6.774 1.00 90.69 189 ILE A C 1
ATOM 1506 O O . ILE A 1 189 ? -6.258 -10.661 -6.698 1.00 90.69 189 ILE A O 1
ATOM 1510 N N . ASP A 1 190 ? -6.034 -8.758 -7.875 1.00 90.31 190 ASP A N 1
ATOM 1511 C CA . ASP A 1 190 ? -6.510 -9.304 -9.148 1.00 90.31 190 ASP A CA 1
ATOM 1512 C C . ASP A 1 190 ? -5.365 -9.626 -10.130 1.00 90.31 190 ASP A C 1
ATOM 1514 O O . ASP A 1 190 ? -4.187 -9.380 -9.865 1.00 90.31 190 ASP A O 1
ATOM 1518 N N . GLU A 1 191 ? -5.710 -10.216 -11.279 1.00 88.44 191 GLU A N 1
ATOM 1519 C CA . GLU A 1 191 ? -4.742 -10.592 -12.317 1.00 88.44 191 GLU A CA 1
ATOM 1520 C C . GLU A 1 191 ? -4.006 -9.374 -12.899 1.00 88.44 191 GLU A C 1
ATOM 1522 O O . GLU A 1 191 ? -2.822 -9.461 -13.235 1.00 88.44 191 GLU A O 1
ATOM 1527 N N . THR A 1 192 ? -4.672 -8.220 -13.000 1.00 88.06 192 THR A N 1
ATOM 1528 C CA . THR A 1 192 ? -4.049 -6.981 -13.477 1.00 88.06 192 THR A CA 1
ATOM 1529 C C . THR A 1 192 ? -3.000 -6.498 -12.484 1.00 88.06 192 THR A C 1
ATOM 1531 O O . THR A 1 192 ? -1.893 -6.160 -12.886 1.00 88.06 192 THR A O 1
ATOM 1534 N N . GLU A 1 193 ? -3.302 -6.540 -11.193 1.00 91.44 193 GLU A N 1
ATOM 1535 C CA . GLU A 1 193 ? -2.397 -6.176 -10.104 1.00 91.44 193 GLU A CA 1
ATOM 1536 C C . GLU A 1 193 ? -1.222 -7.144 -9.956 1.00 91.44 193 GLU A C 1
ATOM 1538 O O . GLU A 1 193 ? -0.095 -6.713 -9.704 1.00 91.44 193 GLU A O 1
ATOM 1543 N N . GLU A 1 194 ? -1.451 -8.441 -10.176 1.00 88.31 194 GLU A N 1
ATOM 1544 C CA . GLU A 1 194 ? -0.384 -9.445 -10.214 1.00 88.31 194 GLU A CA 1
ATOM 1545 C C . GLU A 1 194 ? 0.565 -9.203 -11.404 1.00 88.31 194 GLU A C 1
ATOM 1547 O O . GLU A 1 194 ? 1.779 -9.365 -11.286 1.00 88.31 194 GLU A O 1
ATOM 1552 N N . THR A 1 195 ? 0.037 -8.771 -12.552 1.00 87.81 195 THR A N 1
ATOM 1553 C CA . THR A 1 195 ? 0.819 -8.529 -13.782 1.00 87.81 195 THR A CA 1
ATOM 1554 C C . THR A 1 195 ? 1.418 -7.120 -13.884 1.00 87.81 195 THR A C 1
ATOM 1556 O O . THR A 1 195 ? 2.384 -6.915 -14.631 1.00 87.81 195 THR A O 1
ATOM 1559 N N . HIS A 1 196 ? 0.877 -6.157 -13.135 1.00 91.50 196 HIS A N 1
ATOM 1560 C CA . HIS A 1 196 ? 1.276 -4.746 -13.106 1.00 91.50 196 HIS A CA 1
ATOM 1561 C C . HIS A 1 196 ? 1.387 -4.269 -11.643 1.00 91.50 196 HIS A C 1
ATOM 1563 O O . HIS A 1 196 ? 0.545 -3.512 -11.153 1.00 91.50 196 HIS A O 1
ATOM 1569 N N . PRO A 1 197 ? 2.440 -4.681 -10.911 1.00 94.44 197 PRO A N 1
ATOM 1570 C CA . PRO A 1 197 ? 2.594 -4.364 -9.489 1.00 94.44 197 PRO A CA 1
ATOM 1571 C C . PRO A 1 197 ? 2.657 -2.857 -9.186 1.00 94.44 197 PRO A C 1
ATOM 1573 O O . PRO A 1 197 ? 2.301 -2.440 -8.088 1.00 94.44 197 PRO A O 1
ATOM 1576 N N . MET A 1 198 ? 3.064 -2.022 -10.146 1.00 96.31 198 MET A N 1
ATOM 1577 C CA . MET A 1 198 ? 3.019 -0.563 -9.988 1.00 96.31 198 MET A CA 1
ATOM 1578 C C . MET A 1 198 ? 1.574 -0.041 -9.895 1.00 96.31 198 MET A C 1
ATOM 1580 O O . MET A 1 198 ? 1.270 0.733 -8.986 1.00 96.31 198 MET A O 1
ATOM 1584 N N . CYS A 1 199 ? 0.660 -0.551 -10.728 1.00 96.50 199 CYS A N 1
ATOM 1585 C CA . CYS A 1 199 ? -0.773 -0.242 -10.651 1.00 96.50 199 CYS A CA 1
ATOM 1586 C C . CYS A 1 199 ? -1.384 -0.711 -9.324 1.00 96.50 199 CYS A C 1
ATOM 1588 O O . CYS A 1 199 ? -2.202 -0.005 -8.731 1.00 96.50 199 CYS A O 1
ATOM 1590 N N . TYR A 1 200 ? -0.935 -1.859 -8.803 1.00 97.38 200 TYR A N 1
ATOM 1591 C CA . TYR A 1 200 ? -1.319 -2.311 -7.464 1.00 97.38 200 TYR A CA 1
ATOM 1592 C C . TYR A 1 200 ? -0.952 -1.285 -6.379 1.00 97.38 200 TYR A C 1
ATOM 1594 O O . TYR A 1 200 ? -1.774 -1.014 -5.505 1.00 97.38 200 TYR A O 1
ATOM 1602 N N . PHE A 1 201 ? 0.242 -0.678 -6.419 1.00 97.94 201 PHE A N 1
ATOM 1603 C CA . PHE A 1 201 ? 0.626 0.332 -5.421 1.00 97.94 201 PHE A CA 1
ATOM 1604 C C . PHE A 1 201 ? -0.252 1.584 -5.494 1.00 97.94 201 PHE A C 1
ATOM 1606 O O . PHE A 1 201 ? -0.603 2.138 -4.451 1.00 97.94 201 PHE A O 1
ATOM 1613 N N . ALA A 1 202 ? -0.657 1.998 -6.697 1.00 97.69 202 ALA A N 1
ATOM 1614 C CA . ALA A 1 202 ? -1.628 3.076 -6.870 1.00 97.69 202 ALA A CA 1
ATOM 1615 C C . ALA A 1 202 ? -2.983 2.721 -6.242 1.00 97.69 202 ALA A C 1
ATOM 1617 O O . ALA A 1 202 ? -3.524 3.487 -5.445 1.00 97.69 202 ALA A O 1
ATOM 1618 N N . ASN A 1 203 ? -3.486 1.520 -6.528 1.00 97.25 203 ASN A N 1
ATOM 1619 C CA . ASN A 1 203 ? -4.759 1.035 -6.004 1.00 97.25 203 ASN A CA 1
ATOM 1620 C C . ASN A 1 203 ? -4.741 0.883 -4.469 1.00 97.25 203 ASN A C 1
ATOM 1622 O O . ASN A 1 203 ? -5.668 1.296 -3.766 1.00 97.25 203 ASN A O 1
ATOM 1626 N N . LEU A 1 204 ? -3.642 0.358 -3.919 1.00 97.94 204 LEU A N 1
ATOM 1627 C CA . LEU A 1 204 ? -3.415 0.288 -2.478 1.00 97.94 204 LEU A CA 1
ATOM 1628 C C . LEU A 1 204 ? -3.479 1.679 -1.838 1.00 97.94 204 LEU A C 1
ATOM 1630 O O . LEU A 1 204 ? -4.119 1.827 -0.797 1.00 97.94 204 LEU A O 1
ATOM 1634 N N . TYR A 1 205 ? -2.857 2.694 -2.448 1.00 98.38 205 TYR A N 1
ATOM 1635 C CA . TYR A 1 205 ? -2.881 4.063 -1.933 1.00 98.38 205 TYR A CA 1
ATOM 1636 C C . TYR A 1 205 ? -4.279 4.687 -1.964 1.00 98.38 205 TYR A C 1
ATOM 1638 O O . TYR A 1 205 ? -4.676 5.331 -0.989 1.00 98.38 205 TYR A O 1
ATOM 1646 N N . THR A 1 206 ? -5.045 4.475 -3.038 1.00 97.75 206 THR A N 1
ATOM 1647 C CA . THR A 1 206 ? -6.439 4.934 -3.130 1.00 97.75 206 THR A CA 1
ATOM 1648 C C . THR A 1 206 ? -7.266 4.366 -1.983 1.00 97.75 206 THR A C 1
ATOM 1650 O O . THR A 1 206 ? -7.841 5.119 -1.200 1.00 97.75 206 THR A O 1
ATOM 1653 N N . HIS A 1 207 ? -7.243 3.046 -1.798 1.00 97.62 207 HIS A N 1
ATOM 1654 C CA . HIS A 1 207 ? -7.999 2.418 -0.718 1.00 97.62 207 HIS A CA 1
ATOM 1655 C C . HIS A 1 207 ? -7.473 2.760 0.677 1.00 97.62 207 HIS A C 1
ATOM 1657 O O . HIS A 1 207 ? -8.261 2.867 1.615 1.00 97.62 207 HIS A O 1
ATOM 1663 N N . PHE A 1 208 ? -6.162 2.948 0.834 1.00 97.88 208 PHE A N 1
ATOM 1664 C CA . PHE A 1 208 ? -5.581 3.459 2.073 1.00 97.88 208 PHE A CA 1
ATOM 1665 C C . PHE A 1 208 ? -6.111 4.858 2.404 1.00 97.88 208 PHE A C 1
ATOM 1667 O O . PHE A 1 208 ? -6.428 5.130 3.561 1.00 97.88 208 PHE A O 1
ATOM 1674 N N . SER A 1 209 ? -6.218 5.735 1.406 1.00 97.56 209 SER A N 1
ATOM 1675 C CA . SER A 1 209 ? -6.711 7.101 1.592 1.00 97.56 209 SER A CA 1
ATOM 1676 C C . SER A 1 209 ? -8.162 7.099 2.072 1.00 97.56 209 SER A C 1
ATOM 1678 O O . SER A 1 209 ? -8.460 7.745 3.077 1.00 97.56 209 SER A O 1
ATOM 1680 N N . ASP A 1 210 ? -9.023 6.290 1.448 1.00 97.00 210 ASP A N 1
ATOM 1681 C CA . ASP A 1 210 ? -10.414 6.105 1.881 1.00 97.00 210 ASP A CA 1
ATOM 1682 C C . ASP A 1 210 ? -10.490 5.545 3.312 1.00 97.00 210 ASP A C 1
ATOM 1684 O O . ASP A 1 210 ? -11.186 6.086 4.173 1.00 97.00 210 ASP A O 1
ATOM 1688 N N . PHE A 1 211 ? -9.712 4.493 3.600 1.00 96.81 211 PHE A N 1
ATOM 1689 C CA . PHE A 1 211 ? -9.635 3.880 4.928 1.00 96.81 211 PHE A CA 1
ATOM 1690 C C . PHE A 1 211 ? -9.189 4.885 5.998 1.00 96.81 211 PHE A C 1
ATOM 1692 O O . PHE A 1 211 ? -9.727 4.916 7.106 1.00 96.81 211 PHE A O 1
ATOM 1699 N N . TRP A 1 212 ? -8.208 5.727 5.676 1.00 97.19 212 TRP A N 1
ATOM 1700 C CA . TRP A 1 212 ? -7.704 6.764 6.566 1.00 97.19 212 TRP A CA 1
ATOM 1701 C C . TRP A 1 212 ? -8.759 7.835 6.857 1.00 97.19 212 TRP A C 1
ATOM 1703 O O . TRP A 1 212 ? -8.932 8.235 8.012 1.00 97.19 212 TRP A O 1
ATOM 1713 N N . GLU A 1 213 ? -9.477 8.306 5.838 1.00 96.50 213 GLU A N 1
ATOM 1714 C CA . GLU A 1 213 ? -10.572 9.261 6.022 1.00 96.50 213 GLU A CA 1
ATOM 1715 C C . GLU A 1 213 ? -11.682 8.688 6.902 1.00 96.50 213 GLU A C 1
ATOM 1717 O O . GLU A 1 213 ? -12.160 9.367 7.819 1.00 96.50 213 GLU A O 1
ATOM 1722 N N . ASP A 1 214 ? -12.037 7.425 6.673 1.00 95.19 214 ASP A N 1
ATOM 1723 C CA . ASP A 1 214 ? -12.979 6.684 7.499 1.00 95.19 214 ASP A CA 1
ATOM 1724 C C . ASP A 1 214 ? -12.500 6.559 8.943 1.00 95.19 214 ASP A C 1
ATOM 1726 O O . ASP A 1 214 ? -13.290 6.787 9.859 1.00 95.19 214 ASP A O 1
ATOM 1730 N N . MET A 1 215 ? -11.217 6.273 9.164 1.00 94.44 215 MET A N 1
ATOM 1731 C CA . MET A 1 215 ? -10.630 6.194 10.500 1.00 94.44 215 MET A CA 1
ATOM 1732 C C . MET A 1 215 ? -10.702 7.531 11.234 1.00 94.44 215 MET A C 1
ATOM 1734 O O . MET A 1 215 ? -11.087 7.583 12.403 1.00 94.44 215 MET A O 1
ATOM 1738 N N . ILE A 1 216 ? -10.367 8.632 10.558 1.00 94.25 216 ILE A N 1
ATOM 1739 C CA . ILE A 1 216 ? -10.452 9.968 11.151 1.00 94.25 216 ILE A CA 1
ATOM 1740 C C . ILE A 1 216 ? -11.904 10.324 11.471 1.00 94.25 216 ILE A C 1
ATOM 1742 O O . ILE A 1 216 ? -12.174 10.845 12.553 1.00 94.25 216 ILE A O 1
ATOM 1746 N N . ARG A 1 217 ? -12.845 10.027 10.571 1.00 92.31 217 ARG A N 1
ATOM 1747 C CA . ARG A 1 217 ? -14.276 10.260 10.805 1.00 92.31 217 ARG A CA 1
ATOM 1748 C C . ARG A 1 217 ? -14.780 9.455 11.996 1.00 92.31 217 ARG A C 1
ATOM 1750 O O . ARG A 1 217 ? -15.399 10.032 12.883 1.00 92.31 217 ARG A O 1
ATOM 1757 N N . TRP A 1 218 ? -14.452 8.169 12.033 1.00 92.69 218 TRP A N 1
ATOM 1758 C CA . TRP A 1 218 ? -14.791 7.260 13.121 1.00 92.69 218 TRP A CA 1
ATOM 1759 C C . TRP A 1 218 ? -14.237 7.762 14.459 1.00 92.69 218 TRP A C 1
ATOM 1761 O O . TRP A 1 218 ? -14.982 7.888 15.422 1.00 92.69 218 TRP A O 1
ATOM 1771 N N . SER A 1 219 ? -12.969 8.189 14.499 1.00 90.75 219 SER A N 1
ATOM 1772 C CA . SER A 1 219 ? -12.328 8.699 15.722 1.00 90.75 219 SER A CA 1
ATOM 1773 C C . SER A 1 219 ? -12.936 9.993 16.280 1.00 90.75 219 SER A C 1
ATOM 1775 O O . SER A 1 219 ? -12.723 10.320 17.444 1.00 90.75 219 SER A O 1
ATOM 1777 N N . ASN A 1 220 ? -13.677 10.737 15.457 1.00 86.75 220 ASN A N 1
ATOM 1778 C CA . ASN A 1 220 ? -14.346 11.976 15.853 1.00 86.75 220 ASN A CA 1
ATOM 1779 C C . ASN A 1 220 ? -15.838 11.772 16.164 1.00 86.75 220 ASN A C 1
ATOM 1781 O O . ASN A 1 220 ? -16.513 12.738 16.515 1.00 86.75 220 ASN A O 1
ATOM 1785 N N . ASN A 1 221 ? -16.363 10.556 15.991 1.00 77.94 221 ASN A N 1
ATOM 1786 C CA . ASN A 1 221 ? -17.766 10.229 16.219 1.00 77.94 221 ASN A CA 1
ATOM 1787 C C . ASN A 1 221 ? -17.987 9.831 17.686 1.00 77.94 221 ASN A C 1
ATOM 1789 O O . ASN A 1 221 ? -18.180 8.658 17.988 1.00 77.94 221 ASN A O 1
ATOM 1793 N N . THR A 1 222 ? -17.872 10.813 18.583 1.00 58.34 222 THR A N 1
ATOM 1794 C CA . THR A 1 222 ? -18.077 10.678 20.039 1.00 58.34 222 THR A CA 1
ATOM 1795 C C . THR A 1 222 ? -19.381 11.308 20.489 1.00 58.34 222 THR A C 1
ATOM 1797 O O . THR A 1 222 ? -19.650 12.434 20.006 1.00 58.34 222 THR A O 1
#

pLDDT: mean 86.01, std 13.03, range [34.84, 98.56]

Sequence (222 aa):
MSGTNGGSTNSIDQLLGHTEGPTGTPSQEVIKRLRYSKQIVDINFTRLSGLCDDIATDGFVYYDPVEQSDTEGLRANIYADIHNYLSSIYSLVEEIHPFLNSCVDQTVEKDTFVRGSERADPTLPPFVRKLVFAWGLRNQFTHGNYRCLSIREETESDSTYMRVYFHKTHFDPRGNGELADVGDYLWGIDETEETHPMCYFANLYTHFSDFWEDMIRWSNNT